Protein AF-A0A5U6M286-F1 (afdb_monomer_lite)

Foldseek 3Di:
DPPCPVVVVPPDDDPDDDDPPPDPVVVVLVVVLVVLLVVLVVVLVVPDDLQDLADPVSLVSLLVSLVVCLVVVHDSVVSLVSVLVVSLVSNLVNLVVLLVQLVVFQDQADPVRDGDDLVVSLVRNCVSCVVSVHDDDSVLSSLSSVLVVCVVDPDPPDPSVVSVVVSSVVVSCVSCVVVVVSVVVVVVVSVVVVVVVVVVVVVVPPPDPPPPDDDPVNVVVLVQLLQLLVFQCVVFLQADLLVSLVQVCVVVDPPDDSVVSSVSSVVSCVVVVRDHDPPGDPDDDDGPPPDD

Sequence (292 aa):
MSYDWFNNVYEDDYDSEYNQFTDQDDEDINQRTDNFINEKMKIFISTLKTDSVIDRTCFKLFSEIINESINENINTVRVFDSFISYIEADASKVINVIFQKIMNKTAYLDCFGKVVSYQILIEQIEFVCSVNSFKFSHNVVENIASYIWFKNNAPVEYKADELLNVIKKSVLHYCLRPYLEYIKHAYSSFIAKRQTMEIKKEYMTAPETKKGRTSKVRAEFYDRVIHITAKTLEARPNISTYSLADKLSKYFGVRPSRETLANWIKAYRSENKIEAVEPYDKEKFTLLGIDI

pLDDT: mean 77.07, std 17.65, range [32.09, 94.56]

Structure (mmCIF, N/CA/C/O backbone):
data_AF-A0A5U6M286-F1
#
_entry.id   AF-A0A5U6M286-F1
#
loop_
_atom_site.group_PDB
_atom_site.id
_atom_site.type_symbol
_atom_site.label_atom_id
_atom_site.label_alt_id
_atom_site.label_comp_id
_atom_site.label_asym_id
_atom_site.label_entity_id
_atom_site.label_seq_id
_atom_site.pdbx_PDB_ins_code
_atom_site.Cartn_x
_atom_site.Cartn_y
_atom_site.Cartn_z
_atom_site.occupancy
_atom_site.B_iso_or_equiv
_atom_site.auth_seq_id
_atom_site.auth_comp_id
_atom_site.auth_asym_id
_atom_site.auth_atom_id
_atom_site.pdbx_PDB_model_num
ATOM 1 N N . MET A 1 1 ? 11.145 -7.675 7.745 1.00 33.88 1 MET A N 1
ATOM 2 C CA . MET A 1 1 ? 11.727 -6.374 8.135 1.00 33.88 1 MET A CA 1
ATOM 3 C C . MET A 1 1 ? 10.841 -5.843 9.242 1.00 33.88 1 MET A C 1
ATOM 5 O O . MET A 1 1 ? 9.647 -5.756 9.005 1.00 33.88 1 MET A O 1
ATOM 9 N N . SER A 1 2 ? 11.386 -5.608 10.441 1.00 32.44 2 SER A N 1
ATOM 10 C CA . SER A 1 2 ? 10.663 -4.894 11.503 1.00 32.44 2 SER A CA 1
ATOM 11 C C . SER A 1 2 ? 10.350 -3.505 10.971 1.00 32.44 2 SER A C 1
ATOM 13 O O . SER A 1 2 ? 11.249 -2.783 10.540 1.00 32.44 2 SER A O 1
ATOM 15 N N . TYR A 1 3 ? 9.073 -3.175 10.883 1.00 40.97 3 TYR A N 1
ATOM 16 C CA . TYR A 1 3 ? 8.633 -1.860 10.474 1.00 40.97 3 TYR A CA 1
ATOM 17 C C . TYR A 1 3 ? 8.712 -0.943 11.703 1.00 40.97 3 TYR A C 1
ATOM 19 O O . TYR A 1 3 ? 7.731 -0.774 12.418 1.00 40.97 3 TYR A O 1
ATOM 27 N N . ASP A 1 4 ? 9.882 -0.334 11.926 1.00 39.38 4 ASP A N 1
ATOM 28 C CA . ASP A 1 4 ? 10.221 0.513 13.091 1.00 39.38 4 ASP A CA 1
ATOM 29 C C . ASP A 1 4 ? 9.304 1.743 13.303 1.00 39.38 4 ASP A C 1
ATOM 31 O O . ASP A 1 4 ? 9.487 2.514 14.240 1.00 39.38 4 ASP A O 1
ATOM 35 N N . TRP A 1 5 ? 8.286 1.947 12.461 1.00 42.59 5 TRP A N 1
ATOM 36 C CA . TRP A 1 5 ? 7.347 3.065 12.572 1.00 42.59 5 TRP A CA 1
ATOM 37 C C . TRP A 1 5 ? 6.249 2.855 13.624 1.00 42.59 5 TRP A C 1
ATOM 39 O O . TRP A 1 5 ? 5.634 3.839 14.030 1.00 42.59 5 TRP A O 1
ATOM 49 N N . PHE A 1 6 ? 6.006 1.618 14.078 1.00 34.34 6 PHE A N 1
ATOM 50 C CA . PHE A 1 6 ? 5.057 1.351 15.167 1.00 34.34 6 PHE A CA 1
ATOM 51 C C . PHE A 1 6 ? 5.636 1.680 16.553 1.00 34.34 6 PHE A C 1
ATOM 53 O O . PHE A 1 6 ? 4.882 2.076 17.436 1.00 34.34 6 PHE A O 1
ATOM 60 N N . ASN A 1 7 ? 6.960 1.602 16.734 1.00 37.84 7 ASN A N 1
ATOM 61 C CA . ASN A 1 7 ? 7.603 1.855 18.032 1.00 37.84 7 ASN A CA 1
ATOM 62 C C . ASN A 1 7 ? 7.491 3.322 18.482 1.00 37.84 7 ASN A C 1
ATOM 64 O O . ASN A 1 7 ? 7.351 3.582 19.669 1.00 37.84 7 ASN A O 1
ATOM 68 N N . ASN A 1 8 ? 7.433 4.277 17.547 1.00 40.34 8 ASN A N 1
ATOM 69 C CA . ASN A 1 8 ? 7.299 5.707 17.866 1.00 40.34 8 ASN A CA 1
ATOM 70 C C . ASN A 1 8 ? 5.900 6.125 18.367 1.00 40.34 8 ASN A C 1
ATOM 72 O O . ASN A 1 8 ? 5.692 7.300 18.650 1.00 40.34 8 ASN A O 1
ATOM 76 N N . VAL A 1 9 ? 4.924 5.212 18.425 1.00 40.44 9 VAL A N 1
ATOM 77 C CA . VAL A 1 9 ? 3.572 5.489 18.959 1.00 40.44 9 VAL A CA 1
ATOM 78 C C . VAL A 1 9 ? 3.404 4.942 20.387 1.00 40.44 9 VAL A C 1
ATOM 80 O O . VAL A 1 9 ? 2.408 5.242 21.036 1.00 40.44 9 VAL A O 1
ATOM 83 N N . TYR A 1 10 ? 4.370 4.160 20.885 1.00 41.88 10 TYR A N 1
ATOM 84 C CA . TYR A 1 10 ? 4.305 3.466 22.178 1.00 41.88 10 TYR A CA 1
ATOM 85 C C . TYR A 1 10 ? 5.286 3.998 23.238 1.00 41.88 10 TYR A C 1
ATOM 87 O O . TYR A 1 10 ? 5.310 3.469 24.347 1.00 41.88 10 TYR A O 1
ATOM 95 N N . GLU A 1 11 ? 6.072 5.033 22.939 1.00 34.25 11 GLU A N 1
ATOM 96 C CA . GLU A 1 11 ? 6.882 5.720 23.951 1.00 34.25 11 GLU A CA 1
ATOM 97 C C . GLU A 1 11 ? 6.049 6.811 24.627 1.00 34.25 11 GLU A C 1
ATOM 99 O O . GLU A 1 11 ? 6.129 7.967 24.242 1.00 34.25 11 GLU A O 1
ATOM 104 N N . ASP A 1 12 ? 5.225 6.423 25.599 1.00 38.94 12 ASP A N 1
ATOM 105 C CA . ASP A 1 12 ? 4.841 7.289 26.719 1.00 38.94 12 ASP A CA 1
ATOM 106 C C . ASP A 1 12 ? 4.536 6.394 27.939 1.00 38.94 12 ASP A C 1
ATOM 108 O O . ASP A 1 12 ? 3.533 5.680 27.991 1.00 38.94 12 ASP A O 1
ATOM 112 N N . ASP A 1 13 ? 5.494 6.402 28.868 1.00 39.94 13 ASP A N 1
ATOM 113 C CA . ASP A 1 13 ? 5.424 6.144 30.310 1.00 39.94 13 ASP A CA 1
ATOM 114 C C . ASP A 1 13 ? 4.440 5.077 30.832 1.00 39.94 13 ASP A C 1
ATOM 116 O O . ASP A 1 13 ? 3.294 5.360 31.182 1.00 39.94 13 ASP A O 1
ATOM 120 N N . TYR A 1 14 ? 4.956 3.865 31.061 1.00 35.03 14 TYR A N 1
ATOM 121 C CA . TYR A 1 14 ? 4.420 2.970 32.090 1.00 35.03 14 TYR A CA 1
ATOM 122 C C . TYR A 1 14 ? 5.531 2.564 33.062 1.00 35.03 14 TYR A C 1
ATOM 124 O O . TYR A 1 14 ? 6.298 1.635 32.809 1.00 35.03 14 TYR A O 1
ATOM 132 N N . ASP A 1 15 ? 5.575 3.251 34.205 1.00 39.59 15 ASP A N 1
ATOM 133 C CA . ASP A 1 15 ? 6.171 2.726 35.432 1.00 39.59 15 ASP A CA 1
ATOM 134 C C . ASP A 1 15 ? 5.419 1.442 35.818 1.00 39.59 15 ASP A C 1
ATOM 136 O O . ASP A 1 15 ? 4.243 1.467 36.190 1.00 39.59 15 ASP A O 1
ATOM 140 N N . SER A 1 16 ? 6.085 0.296 35.681 1.00 38.16 16 SER A N 1
ATOM 141 C CA . SER A 1 16 ? 5.507 -1.013 35.968 1.00 38.16 16 SER A CA 1
ATOM 142 C C . SER A 1 16 ? 5.817 -1.456 37.400 1.00 38.16 16 SER A C 1
ATOM 144 O O . SER A 1 16 ? 6.883 -2.011 37.673 1.00 38.16 16 SER A O 1
ATOM 146 N N . GLU A 1 17 ? 4.843 -1.313 38.294 1.00 33.00 17 GLU A N 1
ATOM 147 C CA . GLU A 1 17 ? 4.708 -2.187 39.459 1.00 33.00 17 GLU A CA 1
ATOM 148 C C . GLU A 1 17 ? 3.413 -3.017 39.342 1.00 33.00 17 GLU A C 1
ATOM 150 O O . GLU A 1 17 ? 2.316 -2.474 39.262 1.00 33.00 17 GLU A O 1
ATOM 155 N N . TYR A 1 18 ? 3.585 -4.348 39.389 1.00 32.09 18 TYR A N 1
ATOM 156 C CA . TYR A 1 18 ? 2.596 -5.409 39.667 1.00 32.09 18 TYR A CA 1
ATOM 157 C C . TYR A 1 18 ? 1.466 -5.725 38.655 1.00 32.09 18 TYR A C 1
ATOM 159 O O . TYR A 1 18 ? 0.448 -5.044 38.605 1.00 32.09 18 TYR A O 1
ATOM 167 N N . ASN A 1 19 ? 1.504 -6.921 38.038 1.00 32.62 19 ASN A N 1
ATOM 168 C CA . ASN A 1 19 ? 0.813 -8.126 38.558 1.00 32.62 19 ASN A CA 1
ATOM 169 C C . ASN A 1 19 ? 0.868 -9.333 37.593 1.00 32.62 19 ASN A C 1
ATOM 171 O O . ASN A 1 19 ? 0.613 -9.211 36.401 1.00 32.62 19 ASN A O 1
ATOM 175 N N . GLN A 1 20 ? 1.109 -10.522 38.158 1.00 37.31 20 GLN A N 1
ATOM 176 C CA . GLN A 1 20 ? 1.161 -11.855 37.527 1.00 37.31 20 GLN A CA 1
ATOM 177 C C . GLN A 1 20 ? -0.213 -12.389 37.038 1.00 37.31 20 GLN A C 1
ATOM 179 O O . GLN A 1 20 ? -0.550 -13.545 37.277 1.00 37.31 20 GLN A O 1
ATOM 184 N N . PHE A 1 21 ? -1.030 -11.562 36.381 1.00 32.94 21 PHE A N 1
ATOM 185 C CA . PHE A 1 21 ? -2.341 -11.954 35.825 1.00 32.94 21 PHE A CA 1
ATOM 186 C C . PHE A 1 21 ? -2.350 -12.084 34.287 1.00 32.94 21 PHE A C 1
ATOM 188 O O . PHE A 1 21 ? -3.403 -12.300 33.702 1.00 32.94 21 PHE A O 1
ATOM 195 N N . THR A 1 22 ? -1.197 -11.952 33.627 1.00 49.47 22 THR A N 1
ATOM 196 C CA . THR A 1 22 ? -1.092 -11.686 32.179 1.00 49.47 22 THR A CA 1
ATOM 197 C C . THR A 1 22 ? -1.055 -12.921 31.273 1.00 49.47 22 THR A C 1
ATOM 199 O O . THR A 1 22 ? -1.506 -12.847 30.136 1.00 49.47 22 THR A O 1
ATOM 202 N N . ASP A 1 23 ? -0.585 -14.075 31.748 1.00 50.22 23 ASP A N 1
ATOM 203 C CA . ASP A 1 23 ? -0.154 -15.129 30.812 1.00 50.22 23 ASP A CA 1
ATOM 204 C C . ASP A 1 23 ? -1.308 -15.927 30.163 1.00 50.22 23 ASP A C 1
ATOM 206 O O . ASP A 1 23 ? -1.165 -16.393 29.037 1.00 50.22 23 ASP A O 1
ATOM 210 N N . GLN A 1 24 ? -2.468 -16.065 30.823 1.00 46.97 24 GLN A N 1
ATOM 211 C CA . GLN A 1 24 ? -3.621 -16.809 30.275 1.00 46.97 24 GLN A CA 1
ATOM 212 C C . GLN A 1 24 ? -4.487 -15.984 29.312 1.00 46.97 24 GLN A C 1
ATOM 214 O O . GLN A 1 24 ? -4.972 -16.519 28.314 1.00 46.97 24 GLN A O 1
ATOM 219 N N . ASP A 1 25 ? -4.667 -14.691 29.591 1.00 59.22 25 ASP A N 1
ATOM 220 C CA . ASP A 1 25 ? -5.444 -13.792 28.729 1.00 59.22 25 ASP A CA 1
ATOM 221 C C . ASP A 1 25 ? -4.690 -13.498 27.419 1.00 59.22 25 ASP A C 1
ATOM 223 O O . ASP A 1 25 ? -5.301 -13.428 26.349 1.00 59.22 25 ASP A O 1
ATOM 227 N N . ASP A 1 26 ? -3.356 -13.422 27.471 1.00 67.06 26 ASP A N 1
ATOM 228 C CA . ASP A 1 26 ? -2.518 -13.270 26.280 1.00 67.06 26 ASP A CA 1
ATOM 229 C C . ASP A 1 26 ? -2.517 -14.531 25.400 1.00 67.06 26 ASP A C 1
ATOM 231 O O . ASP A 1 26 ? -2.490 -14.429 24.170 1.00 67.06 26 ASP A O 1
ATOM 235 N N . GLU A 1 27 ? -2.585 -15.729 25.988 1.00 74.75 27 GLU A N 1
ATOM 236 C CA . GLU A 1 27 ? -2.641 -16.987 25.233 1.00 74.75 27 GLU A CA 1
ATOM 237 C C . GLU A 1 27 ? -3.986 -17.150 24.492 1.00 74.75 27 GLU A C 1
ATOM 239 O O . GLU A 1 27 ? -3.990 -17.491 23.304 1.00 74.75 27 GLU A O 1
ATOM 244 N N . ASP A 1 28 ? -5.118 -16.795 25.119 1.00 82.88 28 ASP A N 1
ATOM 245 C CA . ASP A 1 28 ? -6.438 -16.783 24.459 1.00 82.88 28 ASP A CA 1
ATOM 246 C C . ASP A 1 28 ? -6.514 -15.733 23.337 1.00 82.88 28 ASP A C 1
ATOM 248 O O . ASP A 1 28 ? -6.953 -16.031 22.220 1.00 82.88 28 ASP A O 1
ATOM 252 N N . ILE A 1 29 ? -6.019 -14.511 23.575 1.00 79.88 29 ILE A N 1
ATOM 253 C CA . ILE A 1 29 ? -5.976 -13.456 22.550 1.00 79.88 29 ILE A CA 1
ATOM 254 C C . ILE A 1 29 ? -5.101 -13.880 21.366 1.00 79.88 29 ILE A C 1
ATOM 256 O O . ILE A 1 29 ? -5.474 -13.651 20.208 1.00 79.88 29 ILE A O 1
ATOM 260 N N . ASN A 1 30 ? -3.959 -14.518 21.620 1.00 84.25 30 ASN A N 1
ATOM 261 C CA . ASN A 1 30 ? -3.077 -15.013 20.567 1.00 84.25 30 ASN A CA 1
ATOM 262 C C . ASN A 1 30 ? -3.734 -16.129 19.749 1.00 84.25 30 ASN A C 1
ATOM 264 O O . ASN A 1 30 ? -3.734 -16.049 18.519 1.00 84.25 30 ASN A O 1
ATOM 268 N N . GLN A 1 31 ? -4.364 -17.108 20.403 1.00 88.94 31 GLN A N 1
ATOM 269 C CA . GLN A 1 31 ? -5.068 -18.200 19.730 1.00 88.94 31 GLN A CA 1
ATOM 270 C C . GLN A 1 31 ? -6.243 -17.682 18.884 1.00 88.94 31 GLN A C 1
ATOM 272 O O . GLN A 1 31 ? -6.426 -18.094 17.733 1.00 88.94 31 GLN A O 1
ATOM 277 N N . ARG A 1 32 ? -7.032 -16.741 19.421 1.00 91.19 32 ARG A N 1
ATOM 278 C CA . ARG A 1 32 ? -8.124 -16.078 18.690 1.00 91.19 32 ARG A CA 1
ATOM 279 C C . ARG A 1 32 ? -7.603 -15.280 17.500 1.00 91.19 32 ARG A C 1
ATOM 281 O O . ARG A 1 32 ? -8.194 -15.352 16.424 1.00 91.19 32 ARG A O 1
ATOM 288 N N . THR A 1 33 ? -6.478 -14.582 17.662 1.00 90.94 33 THR A N 1
ATOM 289 C CA . THR A 1 33 ? -5.831 -13.844 16.569 1.00 90.94 33 THR A CA 1
ATOM 290 C C . THR A 1 33 ? -5.371 -14.788 15.457 1.00 90.94 33 THR A C 1
ATOM 292 O O . THR A 1 33 ? -5.618 -14.511 14.287 1.00 90.94 33 THR A O 1
ATOM 295 N N . ASP A 1 34 ? -4.769 -15.929 15.793 1.00 91.12 34 ASP A N 1
ATOM 296 C CA . ASP A 1 34 ? -4.326 -16.912 14.799 1.00 91.12 34 ASP A CA 1
ATOM 297 C C . ASP A 1 34 ? -5.487 -17.541 14.030 1.00 91.12 34 ASP A C 1
ATOM 299 O O . ASP A 1 34 ? -5.430 -17.674 12.803 1.00 91.12 34 ASP A O 1
ATOM 303 N N . ASN A 1 35 ? -6.573 -17.883 14.722 1.00 92.12 35 ASN A N 1
ATOM 304 C CA . ASN A 1 35 ? -7.784 -18.381 14.075 1.00 92.12 35 ASN A CA 1
ATOM 305 C C . ASN A 1 35 ? -8.374 -17.334 13.121 1.00 92.12 35 ASN A C 1
ATOM 307 O O . ASN A 1 35 ? -8.674 -17.658 11.969 1.00 92.12 35 ASN A O 1
ATOM 311 N N . PHE A 1 36 ? -8.458 -16.078 13.568 1.00 94.56 36 PHE A N 1
ATOM 312 C CA . PHE A 1 36 ? -8.939 -14.962 12.760 1.00 94.56 36 PHE A CA 1
ATOM 313 C C . PHE A 1 36 ? -8.077 -14.753 11.507 1.00 94.56 36 PHE A C 1
ATOM 315 O O . PHE A 1 36 ? -8.603 -14.696 10.395 1.00 94.56 36 PHE A O 1
ATOM 322 N N . ILE A 1 37 ? -6.747 -14.707 11.656 1.00 93.19 37 ILE A N 1
ATOM 323 C CA . ILE A 1 37 ? -5.814 -14.568 10.529 1.00 93.19 37 ILE A CA 1
ATOM 324 C C . ILE A 1 37 ? -6.027 -15.705 9.531 1.00 93.19 37 ILE A C 1
ATOM 326 O O . ILE A 1 37 ? -6.201 -15.448 8.342 1.00 93.19 37 ILE A O 1
ATOM 330 N N . ASN A 1 38 ? -6.063 -16.953 9.996 1.00 92.19 38 ASN A N 1
ATOM 331 C CA . ASN A 1 38 ? -6.206 -18.119 9.126 1.00 92.19 38 ASN A CA 1
ATOM 332 C C . ASN A 1 38 ? -7.533 -18.137 8.357 1.00 92.19 38 ASN A C 1
ATOM 334 O O . ASN A 1 38 ? -7.562 -18.524 7.185 1.00 92.19 38 ASN A O 1
ATOM 338 N N . GLU A 1 39 ? -8.634 -17.738 8.991 1.00 94.00 39 GLU A N 1
ATOM 339 C CA . GLU A 1 39 ? -9.942 -17.653 8.342 1.00 94.00 39 GLU A CA 1
ATOM 340 C C . GLU A 1 39 ? -9.963 -16.544 7.287 1.00 94.00 39 GLU A C 1
ATOM 342 O O . GLU A 1 39 ? -10.254 -16.790 6.112 1.00 94.00 39 GLU A O 1
ATOM 347 N N . LYS A 1 40 ? -9.594 -15.324 7.687 1.00 94.19 40 LYS A N 1
ATOM 348 C CA . LYS A 1 40 ? -9.675 -14.149 6.820 1.00 94.19 40 LYS A CA 1
ATOM 349 C C . LYS A 1 40 ? -8.662 -14.213 5.681 1.00 94.19 40 LYS A C 1
ATOM 351 O O . LYS A 1 40 ? -8.974 -13.785 4.572 1.00 94.19 40 LYS A O 1
ATOM 356 N N . MET A 1 41 ? -7.488 -14.807 5.903 1.00 90.00 41 MET A N 1
ATOM 357 C CA . MET A 1 41 ? -6.470 -14.977 4.865 1.00 90.00 41 MET A CA 1
ATOM 358 C C . MET A 1 41 ? -6.971 -15.886 3.738 1.00 90.00 41 MET A C 1
ATOM 360 O O . MET A 1 41 ? -6.748 -15.584 2.571 1.00 90.00 41 MET A O 1
ATOM 364 N N . LYS A 1 42 ? -7.715 -16.960 4.041 1.00 89.31 42 LYS A N 1
ATOM 365 C CA . LYS A 1 42 ? -8.311 -17.822 3.000 1.00 89.31 42 LYS A CA 1
ATOM 366 C C . LYS A 1 42 ? -9.268 -17.040 2.100 1.00 89.31 42 LYS A C 1
ATOM 368 O O . LYS A 1 42 ? -9.205 -17.168 0.877 1.00 89.31 42 LYS A O 1
ATOM 373 N N . ILE A 1 43 ? -10.116 -16.206 2.701 1.00 89.19 43 ILE A N 1
ATOM 374 C CA . ILE A 1 43 ? -11.056 -15.340 1.975 1.00 89.19 43 ILE A CA 1
ATOM 375 C C . ILE A 1 43 ? -10.279 -14.329 1.125 1.00 89.19 43 ILE A C 1
ATOM 377 O O . ILE A 1 43 ? -10.560 -14.156 -0.064 1.00 89.19 43 ILE A O 1
ATOM 381 N N . PHE A 1 44 ? -9.250 -13.717 1.707 1.00 88.12 44 PHE A N 1
ATOM 382 C CA . PHE A 1 44 ? -8.406 -12.738 1.036 1.00 88.12 44 PHE A CA 1
ATOM 383 C C . PHE A 1 44 ? -7.698 -13.314 -0.189 1.00 88.12 44 PHE A C 1
ATOM 385 O O . PHE A 1 44 ? -7.804 -12.756 -1.279 1.00 88.12 44 PHE A O 1
ATOM 392 N N . ILE A 1 45 ? -7.076 -14.485 -0.041 1.00 84.38 45 ILE A N 1
ATOM 393 C CA . ILE A 1 45 ? -6.410 -15.203 -1.131 1.00 84.38 45 ILE A CA 1
ATOM 394 C C . ILE A 1 45 ? -7.394 -15.528 -2.255 1.00 84.38 45 ILE A C 1
ATOM 396 O O . ILE A 1 45 ? -7.078 -15.312 -3.421 1.00 84.38 45 ILE A O 1
ATOM 400 N N . SER A 1 46 ? -8.602 -15.993 -1.925 1.00 83.38 46 SER A N 1
ATOM 401 C CA . SER A 1 46 ? -9.619 -16.319 -2.936 1.00 83.38 46 SER A CA 1
ATOM 402 C C . SER A 1 46 ? -10.121 -15.104 -3.727 1.00 83.38 46 SER A C 1
ATOM 404 O O . SER A 1 46 ? -10.657 -15.258 -4.823 1.00 83.38 46 SER A O 1
ATOM 406 N N . THR A 1 47 ? -9.938 -13.898 -3.182 1.00 80.62 47 THR A N 1
ATOM 407 C CA . THR A 1 47 ? -10.365 -12.636 -3.800 1.00 80.62 47 THR A CA 1
ATOM 408 C C . THR A 1 47 ? -9.303 -12.070 -4.751 1.00 80.62 47 THR A C 1
ATOM 410 O O . THR A 1 47 ? -9.625 -11.263 -5.626 1.00 80.62 47 THR A O 1
ATOM 413 N N . LEU A 1 48 ? -8.043 -12.497 -4.623 1.00 73.31 48 LEU A N 1
ATOM 414 C CA . LEU A 1 48 ? -6.955 -12.022 -5.472 1.00 73.31 48 LEU A CA 1
ATOM 415 C C . LEU A 1 48 ? -7.051 -12.619 -6.879 1.00 73.31 48 LEU A C 1
ATOM 417 O O . LEU A 1 48 ? -7.178 -13.827 -7.073 1.00 73.31 48 LEU A O 1
ATOM 421 N N . LYS A 1 49 ? -6.948 -11.752 -7.888 1.00 67.31 49 LYS A N 1
ATOM 422 C CA . LYS A 1 49 ? -6.788 -12.169 -9.286 1.00 67.31 49 LYS A CA 1
ATOM 423 C C . LYS A 1 49 ? -5.316 -12.467 -9.556 1.00 67.31 49 LYS A C 1
ATOM 425 O O . LYS A 1 49 ? -4.461 -11.679 -9.173 1.00 67.31 49 LYS A O 1
ATOM 430 N N . THR A 1 50 ? -5.044 -13.533 -10.305 1.00 59.09 50 THR A N 1
ATOM 431 C CA . THR A 1 50 ? -3.693 -14.047 -10.611 1.00 59.09 50 THR A CA 1
ATOM 432 C C . THR A 1 50 ? -2.734 -13.051 -11.273 1.00 59.09 50 THR A C 1
ATOM 434 O O . THR A 1 50 ? -1.528 -13.263 -11.212 1.00 59.09 50 THR A O 1
ATOM 437 N N . ASP A 1 51 ? -3.240 -11.975 -11.885 1.00 58.06 51 ASP A N 1
ATOM 438 C CA . ASP A 1 51 ? -2.447 -11.051 -12.712 1.00 58.06 51 ASP A CA 1
ATOM 439 C C . ASP A 1 51 ? -2.517 -9.576 -12.274 1.00 58.06 51 ASP A C 1
ATOM 441 O O . ASP A 1 51 ? -2.096 -8.691 -13.020 1.00 58.06 51 ASP A O 1
ATOM 445 N N . SER A 1 52 ? -3.067 -9.272 -11.095 1.00 61.12 52 SER A N 1
ATOM 446 C CA . SER A 1 52 ? -3.242 -7.886 -10.637 1.00 61.12 52 SER A CA 1
ATOM 447 C C . SER A 1 52 ? -2.510 -7.644 -9.329 1.00 61.12 52 SER A C 1
ATOM 449 O O . SER A 1 52 ? -2.709 -8.375 -8.369 1.00 61.12 52 SER A O 1
ATOM 451 N N . VAL A 1 53 ? -1.710 -6.574 -9.284 1.00 59.69 53 VAL A N 1
ATOM 452 C CA . VAL A 1 53 ? -0.852 -6.241 -8.133 1.00 59.69 53 VAL A CA 1
ATOM 453 C C . VAL A 1 53 ? -1.664 -6.005 -6.865 1.00 59.69 53 VAL A C 1
ATOM 455 O O . VAL A 1 53 ? -1.102 -6.198 -5.804 1.00 59.69 53 VAL A O 1
ATOM 458 N N . ILE A 1 54 ? -2.921 -5.553 -6.989 1.00 68.44 54 ILE A N 1
ATOM 459 C CA . ILE A 1 54 ? -3.936 -5.288 -5.953 1.00 68.44 54 ILE A CA 1
ATOM 460 C C . ILE A 1 54 ? -5.033 -4.469 -6.643 1.00 68.44 54 ILE A C 1
ATOM 462 O O . ILE A 1 54 ? -4.729 -3.475 -7.304 1.00 68.44 54 ILE A O 1
ATOM 466 N N . ASP A 1 55 ? -6.305 -4.819 -6.473 1.00 72.62 55 ASP A N 1
ATOM 467 C CA . ASP A 1 55 ? -7.413 -3.984 -6.945 1.00 72.62 55 ASP A CA 1
ATOM 468 C C . ASP A 1 55 ? -8.217 -3.367 -5.786 1.00 72.62 55 ASP A C 1
ATOM 470 O O . ASP A 1 55 ? -7.966 -3.609 -4.602 1.00 72.62 55 ASP A O 1
ATOM 474 N N . ARG A 1 56 ? -9.203 -2.530 -6.129 1.00 79.94 56 ARG A N 1
ATOM 475 C CA . ARG A 1 56 ? -10.075 -1.861 -5.150 1.00 79.94 56 ARG A CA 1
ATOM 476 C C . ARG A 1 56 ? -10.825 -2.854 -4.253 1.00 79.94 56 ARG A C 1
ATOM 478 O O . ARG A 1 56 ? -11.146 -2.511 -3.118 1.00 79.94 56 ARG A O 1
ATOM 485 N N . THR A 1 57 ? -11.107 -4.054 -4.755 1.00 84.50 57 THR A N 1
ATOM 486 C CA . THR A 1 57 ? -11.796 -5.117 -4.016 1.00 84.50 57 THR A CA 1
ATOM 487 C C . THR A 1 57 ? -10.896 -5.658 -2.916 1.00 84.50 57 THR A C 1
ATOM 489 O O . THR A 1 57 ? -11.317 -5.725 -1.765 1.00 84.50 57 THR A O 1
ATOM 492 N N . CYS A 1 58 ? -9.637 -5.949 -3.251 1.00 84.31 58 CYS A N 1
ATOM 493 C CA . CYS A 1 58 ? -8.638 -6.433 -2.299 1.00 84.31 58 CYS A CA 1
ATOM 494 C C . CYS A 1 58 ? -8.380 -5.402 -1.196 1.00 84.31 58 CYS A C 1
ATOM 496 O O . CYS A 1 58 ? -8.379 -5.744 -0.016 1.00 84.31 58 CYS A O 1
ATOM 498 N N . PHE A 1 59 ? -8.247 -4.124 -1.565 1.00 87.06 59 PHE A N 1
ATOM 499 C CA . PHE A 1 59 ? -8.067 -3.054 -0.584 1.00 87.06 59 PHE A CA 1
ATOM 500 C C . PHE A 1 59 ? -9.276 -2.916 0.350 1.00 87.06 59 PHE A C 1
ATOM 502 O O . PHE A 1 59 ? -9.110 -2.799 1.560 1.00 87.06 59 PHE A O 1
ATOM 509 N N . LYS A 1 60 ? -10.501 -2.976 -0.190 1.00 88.38 60 LYS A N 1
ATOM 510 C CA . LYS A 1 60 ? -11.723 -2.921 0.620 1.00 88.38 60 LYS A CA 1
ATOM 511 C C . LYS A 1 60 ? -11.790 -4.086 1.611 1.00 88.38 60 LYS A C 1
ATOM 513 O O . LYS A 1 60 ? -12.058 -3.853 2.785 1.00 88.38 60 LYS A O 1
ATOM 518 N N . LEU A 1 61 ? -11.506 -5.303 1.149 1.00 90.19 61 LEU A N 1
ATOM 519 C CA . LEU A 1 61 ? -11.505 -6.491 1.997 1.00 90.19 61 LEU A CA 1
ATOM 520 C C . LEU A 1 61 ? -10.442 -6.389 3.099 1.00 90.19 61 LEU A C 1
ATOM 522 O O . LEU A 1 61 ? -10.730 -6.668 4.257 1.00 90.19 61 LEU A O 1
ATOM 526 N N . PHE A 1 62 ? -9.238 -5.919 2.767 1.00 90.81 62 PHE A N 1
ATOM 527 C CA . PHE A 1 62 ? -8.206 -5.629 3.762 1.00 90.81 62 PHE A CA 1
ATOM 528 C C . PHE A 1 62 ? -8.705 -4.630 4.816 1.00 90.81 62 PHE A C 1
ATOM 530 O O . PHE A 1 62 ? -8.601 -4.889 6.011 1.00 90.81 62 PHE A O 1
ATOM 537 N N . SER A 1 63 ? -9.293 -3.506 4.393 1.00 90.31 63 SER A N 1
ATOM 538 C CA . SER A 1 63 ? -9.827 -2.495 5.310 1.00 90.31 63 SER A CA 1
ATOM 539 C C . SER A 1 63 ? -10.917 -3.046 6.233 1.00 90.31 63 SER A C 1
ATOM 541 O O . SER A 1 63 ? -10.952 -2.688 7.410 1.00 90.31 63 SER A O 1
ATOM 543 N N . GLU A 1 64 ? -11.794 -3.908 5.716 1.00 91.81 64 GLU A N 1
ATOM 544 C CA . GLU A 1 64 ? -12.832 -4.592 6.493 1.00 91.81 64 GLU A CA 1
ATOM 545 C C . GLU A 1 64 ? -12.222 -5.517 7.549 1.00 91.81 64 GLU A C 1
ATOM 547 O O . GLU A 1 64 ? -12.584 -5.406 8.717 1.00 91.81 64 GLU A O 1
ATOM 552 N N . ILE A 1 65 ? -11.235 -6.334 7.169 1.00 92.94 65 ILE A N 1
ATOM 553 C CA . ILE A 1 65 ? -10.531 -7.254 8.075 1.00 92.94 65 ILE A CA 1
ATOM 554 C C . ILE A 1 65 ? -9.837 -6.494 9.212 1.00 92.94 65 ILE A C 1
ATOM 556 O O . ILE A 1 65 ? -9.953 -6.889 10.369 1.00 92.94 65 ILE A O 1
ATOM 560 N N . ILE A 1 66 ? -9.164 -5.378 8.908 1.00 92.00 66 ILE A N 1
ATOM 561 C CA . ILE A 1 66 ? -8.518 -4.538 9.930 1.00 92.00 66 ILE A CA 1
ATOM 562 C C . ILE A 1 66 ? -9.551 -3.894 10.868 1.00 92.00 66 ILE A C 1
ATOM 564 O O . ILE A 1 66 ? -9.328 -3.795 12.070 1.00 92.00 66 ILE A O 1
ATOM 568 N N . ASN A 1 67 ? -10.704 -3.452 10.361 1.00 89.25 67 ASN A N 1
ATOM 569 C CA . ASN A 1 67 ? -11.747 -2.898 11.232 1.00 89.25 67 ASN A CA 1
ATOM 570 C C . ASN A 1 67 ? -12.381 -3.970 12.123 1.00 89.25 67 ASN A C 1
ATOM 572 O O . ASN A 1 67 ? -12.699 -3.706 13.280 1.00 89.25 67 ASN A O 1
ATOM 576 N N . GLU A 1 68 ? -12.578 -5.171 11.587 1.00 91.31 68 GLU A N 1
ATOM 577 C CA . GLU A 1 68 ? -13.114 -6.307 12.328 1.00 91.31 68 GLU A CA 1
ATOM 578 C C . GLU A 1 68 ? -12.150 -6.732 13.442 1.00 91.31 68 GLU A C 1
ATOM 580 O O . GLU A 1 68 ? -12.583 -6.866 14.584 1.00 91.31 68 GLU A O 1
ATOM 585 N N . SER A 1 69 ? -10.839 -6.785 13.175 1.00 89.94 69 SER A N 1
ATOM 586 C CA . SER A 1 69 ? -9.843 -7.103 14.206 1.00 89.94 69 SER A CA 1
ATOM 587 C C . SER A 1 69 ? -9.815 -6.080 15.349 1.00 89.94 69 SER A C 1
ATOM 589 O O . SER A 1 69 ? -9.640 -6.445 16.513 1.00 89.94 69 SER A O 1
ATOM 591 N N . ILE A 1 70 ? -10.037 -4.799 15.037 1.00 84.94 70 ILE A N 1
ATOM 592 C CA . ILE A 1 70 ? -10.173 -3.734 16.039 1.00 84.94 70 ILE A CA 1
ATOM 593 C C . ILE A 1 70 ? -11.434 -3.946 16.888 1.00 84.94 70 ILE A C 1
ATOM 595 O O . ILE A 1 70 ? -11.387 -3.824 18.113 1.00 84.94 70 ILE A O 1
ATOM 599 N N . ASN A 1 71 ? -12.563 -4.266 16.252 1.00 84.69 71 ASN A N 1
ATOM 600 C CA . ASN A 1 71 ? -13.848 -4.445 16.932 1.00 84.69 71 ASN A CA 1
ATOM 601 C C . ASN A 1 71 ? -13.884 -5.706 17.808 1.00 84.69 71 ASN A C 1
ATOM 603 O O . ASN A 1 71 ? -14.504 -5.691 18.870 1.00 84.69 71 ASN A O 1
ATOM 607 N N . GLU A 1 72 ? -13.213 -6.777 17.387 1.00 85.31 72 GLU A N 1
ATOM 608 C CA . GLU A 1 72 ? -13.119 -8.037 18.133 1.00 85.31 72 GLU A CA 1
ATOM 609 C C . GLU A 1 72 ? -12.080 -8.009 19.264 1.00 85.31 72 GLU A C 1
ATOM 611 O O . GLU A 1 72 ? -11.973 -8.976 20.027 1.00 85.31 72 GLU A O 1
ATOM 616 N N . ASN A 1 73 ? -11.352 -6.892 19.402 1.00 79.88 73 ASN A N 1
ATOM 617 C CA . ASN A 1 73 ? -10.307 -6.682 20.402 1.00 79.88 73 ASN A CA 1
ATOM 618 C C . ASN A 1 73 ? -9.219 -7.774 20.349 1.00 79.88 73 ASN A C 1
ATOM 620 O O . ASN A 1 73 ? -8.776 -8.273 21.381 1.00 79.88 73 ASN A O 1
ATOM 624 N N . ILE A 1 74 ? -8.814 -8.148 19.132 1.00 86.31 74 ILE A N 1
ATOM 625 C CA . ILE A 1 74 ? -7.690 -9.057 18.864 1.00 86.31 74 ILE A CA 1
ATOM 626 C C . ILE A 1 74 ? -6.434 -8.262 18.481 1.00 86.31 74 ILE A C 1
ATOM 628 O O . ILE A 1 74 ? -6.488 -7.043 18.273 1.00 86.31 74 ILE A O 1
ATOM 632 N N . ASN A 1 75 ? -5.286 -8.936 18.358 1.00 84.56 75 ASN A N 1
ATOM 633 C CA . ASN A 1 75 ? -4.022 -8.276 18.033 1.00 84.56 75 ASN A CA 1
ATOM 634 C C . ASN A 1 75 ? -3.996 -7.803 16.564 1.00 84.56 75 ASN A C 1
ATOM 636 O O . ASN A 1 75 ? -3.510 -8.484 15.661 1.00 84.56 75 ASN A O 1
ATOM 640 N N . THR A 1 76 ? -4.520 -6.598 16.335 1.00 85.44 76 THR A N 1
ATOM 641 C CA . THR A 1 76 ? -4.634 -5.973 15.007 1.00 85.44 76 THR A CA 1
ATOM 642 C C . THR A 1 76 ? -3.270 -5.729 14.352 1.00 85.44 76 THR A C 1
ATOM 644 O O . THR A 1 76 ? -3.178 -5.793 13.128 1.00 85.44 76 THR A O 1
ATOM 647 N N . VAL A 1 77 ? -2.198 -5.527 15.133 1.00 83.38 77 VAL A N 1
ATOM 648 C CA . VAL A 1 77 ? -0.837 -5.362 14.589 1.00 83.38 77 VAL A CA 1
ATOM 649 C C . VAL A 1 77 ? -0.392 -6.667 13.937 1.00 83.38 77 VAL A C 1
ATOM 651 O O . VAL A 1 77 ? 0.011 -6.683 12.779 1.00 83.38 77 VAL A O 1
ATOM 654 N N . ARG A 1 78 ? -0.578 -7.791 14.635 1.00 86.31 78 ARG A N 1
ATOM 655 C CA . ARG A 1 78 ? -0.255 -9.122 14.112 1.00 86.31 78 ARG A CA 1
ATOM 656 C C . ARG A 1 78 ? -1.106 -9.492 12.894 1.00 86.31 78 ARG A C 1
ATOM 658 O O . ARG A 1 78 ? -0.591 -10.096 11.949 1.00 86.31 78 ARG A O 1
ATOM 665 N N . VAL A 1 79 ? -2.387 -9.108 12.883 1.00 89.25 79 VAL A N 1
ATOM 666 C CA . VAL A 1 79 ? -3.257 -9.250 11.701 1.00 89.25 79 VAL A CA 1
ATOM 667 C C . VAL A 1 79 ? -2.688 -8.447 10.532 1.00 89.25 79 VAL A C 1
ATOM 669 O O . VAL A 1 79 ? -2.497 -8.997 9.450 1.00 89.25 79 VAL A O 1
ATOM 672 N N . PHE A 1 80 ? -2.355 -7.174 10.744 1.00 89.00 80 PHE A N 1
ATOM 673 C CA . PHE A 1 80 ? -1.762 -6.326 9.716 1.00 89.00 80 PHE A CA 1
ATOM 674 C C . PHE A 1 80 ? -0.470 -6.907 9.147 1.00 89.00 80 PHE A C 1
ATOM 676 O O . PHE A 1 80 ? -0.372 -7.061 7.932 1.00 89.00 80 PHE A O 1
ATOM 683 N N . ASP A 1 81 ? 0.482 -7.268 10.007 1.00 86.06 81 ASP A N 1
ATOM 684 C CA . ASP A 1 81 ? 1.787 -7.786 9.597 1.00 86.06 81 ASP A CA 1
ATOM 685 C C . ASP A 1 81 ? 1.653 -9.069 8.771 1.00 86.06 81 ASP A C 1
ATOM 687 O O . ASP A 1 81 ? 2.347 -9.260 7.767 1.00 86.06 81 ASP A O 1
ATOM 691 N N . SER A 1 82 ? 0.704 -9.931 9.139 1.00 89.81 82 SER A N 1
ATOM 692 C CA . SER A 1 82 ? 0.429 -11.167 8.406 1.00 89.81 82 SER A CA 1
ATOM 693 C C . SER A 1 82 ? -0.117 -10.880 7.006 1.00 89.81 82 SER A C 1
ATOM 695 O O . SER A 1 82 ? 0.343 -11.457 6.018 1.00 89.81 82 SER A O 1
ATOM 697 N N . PHE A 1 83 ? -1.078 -9.960 6.900 1.00 89.38 83 PHE A N 1
ATOM 698 C CA . PHE A 1 83 ? -1.695 -9.600 5.624 1.00 89.38 83 PHE A CA 1
ATOM 699 C C . PHE A 1 83 ? -0.753 -8.805 4.728 1.00 89.38 83 PHE A C 1
ATOM 701 O O . PHE A 1 83 ? -0.659 -9.103 3.538 1.00 89.38 83 PHE A O 1
ATOM 708 N N . ILE A 1 84 ? -0.018 -7.835 5.275 1.00 88.06 84 ILE A N 1
ATOM 709 C CA . ILE A 1 84 ? 0.914 -7.028 4.489 1.00 88.06 84 ILE A CA 1
ATOM 710 C C . ILE A 1 84 ? 2.062 -7.882 3.954 1.00 88.06 84 ILE A C 1
ATOM 712 O O . ILE A 1 84 ? 2.428 -7.713 2.798 1.00 88.06 84 ILE A O 1
ATOM 716 N N . SER A 1 85 ? 2.551 -8.859 4.728 1.00 86.94 85 SER A N 1
ATOM 717 C CA . SER A 1 85 ? 3.586 -9.794 4.271 1.00 86.94 85 SER A CA 1
ATOM 718 C C . SER A 1 85 ? 3.110 -10.622 3.078 1.00 86.94 85 SER A C 1
ATOM 720 O O . SER A 1 85 ? 3.853 -10.838 2.119 1.00 86.94 85 SER A O 1
ATOM 722 N N . TYR A 1 86 ? 1.852 -11.072 3.111 1.00 86.12 86 TYR A N 1
ATOM 723 C CA . TYR A 1 86 ? 1.266 -11.802 1.992 1.00 86.12 86 TYR A CA 1
ATOM 724 C C . TYR A 1 86 ? 1.108 -10.905 0.758 1.00 86.12 86 TYR A C 1
ATOM 726 O O . TYR A 1 86 ? 1.534 -11.268 -0.339 1.00 86.12 86 TYR A O 1
ATOM 734 N N . ILE A 1 87 ? 0.526 -9.718 0.944 1.00 86.00 87 ILE A N 1
ATOM 735 C CA . ILE A 1 87 ? 0.321 -8.725 -0.116 1.00 86.00 87 ILE A CA 1
ATOM 736 C C . ILE A 1 87 ? 1.660 -8.328 -0.752 1.00 86.00 87 ILE A C 1
ATOM 738 O O . ILE A 1 87 ? 1.766 -8.244 -1.973 1.00 86.00 87 ILE A O 1
ATOM 742 N N . GLU A 1 88 ? 2.697 -8.121 0.058 1.00 88.12 88 GLU A N 1
ATOM 743 C CA . GLU A 1 88 ? 4.054 -7.820 -0.394 1.00 88.12 88 GLU A CA 1
ATOM 744 C C . GLU A 1 88 ? 4.617 -8.950 -1.261 1.00 88.12 88 GLU A C 1
ATOM 746 O O . GLU A 1 88 ? 5.151 -8.696 -2.346 1.00 88.12 88 GLU A O 1
ATOM 751 N N . ALA A 1 89 ? 4.474 -10.202 -0.817 1.00 86.44 89 ALA A N 1
ATOM 752 C CA . ALA A 1 89 ? 4.944 -11.362 -1.563 1.00 86.44 89 ALA A CA 1
ATOM 753 C C . ALA A 1 89 ? 4.236 -11.503 -2.920 1.00 86.44 89 ALA A C 1
ATOM 755 O O . ALA A 1 89 ? 4.885 -11.805 -3.925 1.00 86.44 89 ALA A O 1
ATOM 756 N N . ASP A 1 90 ? 2.924 -11.272 -2.964 1.00 83.94 90 ASP A N 1
ATOM 757 C CA . ASP A 1 90 ? 2.137 -11.329 -4.195 1.00 83.94 90 ASP A CA 1
ATOM 758 C C . ASP A 1 90 ? 2.486 -10.180 -5.155 1.00 83.94 90 ASP A C 1
ATOM 760 O O . ASP A 1 90 ? 2.882 -10.413 -6.301 1.00 83.94 90 ASP A O 1
ATOM 764 N N . ALA A 1 91 ? 2.497 -8.941 -4.656 1.00 85.38 91 ALA A N 1
ATOM 765 C CA . ALA A 1 91 ? 2.885 -7.763 -5.425 1.00 85.38 91 ALA A CA 1
ATOM 766 C C . ALA A 1 91 ? 4.306 -7.894 -5.997 1.00 85.38 91 ALA A C 1
ATOM 768 O O . ALA A 1 91 ? 4.545 -7.557 -7.158 1.00 85.38 91 ALA A O 1
ATOM 769 N N . SER A 1 92 ? 5.246 -8.444 -5.223 1.00 88.69 92 SER A N 1
ATOM 770 C CA . SER A 1 92 ? 6.616 -8.710 -5.672 1.00 88.69 92 SER A CA 1
ATOM 771 C C . SER A 1 92 ? 6.664 -9.689 -6.853 1.00 88.69 92 SER A C 1
ATOM 773 O O . SER A 1 92 ? 7.409 -9.465 -7.813 1.00 88.69 92 SER A O 1
ATOM 775 N N . LYS A 1 93 ? 5.840 -10.749 -6.851 1.00 87.38 93 LYS A N 1
ATOM 776 C CA . LYS A 1 93 ? 5.733 -11.676 -7.995 1.00 87.38 93 LYS A CA 1
ATOM 777 C C . LYS A 1 93 ? 5.234 -10.952 -9.240 1.00 87.38 93 LYS A C 1
ATOM 779 O O . LYS A 1 93 ? 5.867 -11.058 -10.291 1.00 87.38 93 LYS A O 1
ATOM 784 N N . VAL A 1 94 ? 4.158 -10.175 -9.116 1.00 84.81 94 VAL A N 1
ATOM 785 C CA . VAL A 1 94 ? 3.585 -9.440 -10.250 1.00 84.81 94 VAL A CA 1
ATOM 786 C C . VAL A 1 94 ? 4.586 -8.415 -10.792 1.00 84.81 94 VAL A C 1
ATOM 788 O O . VAL A 1 94 ? 4.845 -8.396 -11.994 1.00 84.81 94 VAL A O 1
ATOM 791 N N . ILE A 1 95 ? 5.242 -7.635 -9.925 1.00 88.00 95 ILE A N 1
ATOM 792 C CA . ILE A 1 95 ? 6.305 -6.693 -10.313 1.00 88.00 95 ILE A CA 1
ATOM 793 C C . ILE A 1 95 ? 7.415 -7.412 -11.083 1.00 88.00 95 ILE A C 1
ATOM 795 O O . ILE A 1 95 ? 7.823 -6.952 -12.149 1.00 88.00 95 ILE A O 1
ATOM 799 N N . ASN A 1 96 ? 7.884 -8.566 -10.608 1.00 89.69 96 ASN A N 1
ATOM 800 C CA . ASN A 1 96 ? 8.913 -9.324 -11.317 1.00 89.69 96 ASN A CA 1
ATOM 801 C C . ASN A 1 96 ? 8.469 -9.746 -12.726 1.00 89.69 96 ASN A C 1
ATOM 803 O O . ASN A 1 96 ? 9.249 -9.592 -13.668 1.00 89.69 96 ASN A O 1
ATOM 807 N N . VAL A 1 97 ? 7.222 -10.197 -12.891 1.00 88.38 97 VAL A N 1
ATOM 808 C CA . VAL A 1 97 ? 6.653 -10.545 -14.204 1.00 88.38 97 VAL A CA 1
ATOM 809 C C . VAL A 1 97 ? 6.592 -9.324 -15.129 1.00 88.38 97 VAL A C 1
ATOM 811 O O . VAL A 1 97 ? 6.951 -9.425 -16.304 1.00 88.38 97 VAL A O 1
ATOM 814 N N . ILE A 1 98 ? 6.189 -8.154 -14.624 1.00 87.75 98 ILE A N 1
ATOM 815 C CA . ILE A 1 98 ? 6.161 -6.905 -15.407 1.00 87.75 98 ILE A CA 1
ATOM 816 C C . ILE A 1 98 ? 7.557 -6.554 -15.903 1.00 87.75 98 ILE A C 1
ATOM 818 O O . ILE A 1 98 ? 7.756 -6.308 -17.090 1.00 87.75 98 ILE A O 1
ATOM 822 N N . PHE A 1 99 ? 8.533 -6.555 -14.998 1.00 90.88 99 PHE A N 1
ATOM 823 C CA . PHE A 1 99 ? 9.904 -6.208 -15.339 1.00 90.88 99 PHE A CA 1
ATOM 824 C C . PHE A 1 99 ? 10.486 -7.187 -16.357 1.00 90.88 99 PHE A C 1
ATOM 826 O O . PHE A 1 99 ? 11.114 -6.744 -17.311 1.00 90.88 99 PHE A O 1
ATOM 833 N N . GLN A 1 100 ? 10.222 -8.490 -16.230 1.00 90.38 100 GLN A N 1
ATOM 834 C CA . GLN A 1 100 ? 10.607 -9.474 -17.248 1.00 90.38 100 GLN A CA 1
ATOM 835 C C . GLN A 1 100 ? 9.989 -9.161 -18.616 1.00 90.38 100 GLN A C 1
ATOM 837 O O . GLN A 1 100 ? 10.686 -9.195 -19.627 1.00 90.38 100 GLN A O 1
ATOM 842 N N . LYS A 1 101 ? 8.699 -8.810 -18.663 1.00 90.38 101 LYS A N 1
ATOM 843 C CA . LYS A 1 101 ? 8.026 -8.425 -19.913 1.00 90.38 101 LYS A CA 1
ATOM 844 C C . LYS A 1 101 ? 8.646 -7.181 -20.546 1.00 90.38 101 LYS A C 1
ATOM 846 O O . LYS A 1 101 ? 8.788 -7.164 -21.765 1.00 90.38 101 LYS A O 1
ATOM 851 N N . ILE A 1 102 ? 9.018 -6.180 -19.745 1.00 90.94 102 ILE A N 1
ATOM 852 C CA . ILE A 1 102 ? 9.740 -4.992 -20.221 1.00 90.94 102 ILE A CA 1
ATOM 853 C C . ILE A 1 102 ? 11.096 -5.420 -20.781 1.00 90.94 102 ILE A C 1
ATOM 855 O O . ILE A 1 102 ? 11.358 -5.204 -21.956 1.00 90.94 102 ILE A O 1
ATOM 859 N N . MET A 1 103 ? 11.912 -6.132 -20.001 1.00 89.19 103 MET A N 1
ATOM 860 C CA . MET A 1 103 ? 13.249 -6.552 -20.439 1.00 89.19 103 MET A CA 1
ATOM 861 C C . MET A 1 103 ? 13.239 -7.389 -21.725 1.00 89.19 103 MET A C 1
ATOM 863 O O . MET A 1 103 ? 14.151 -7.266 -22.532 1.00 89.19 103 MET A O 1
ATOM 867 N N . ASN A 1 104 ? 12.213 -8.216 -21.936 1.00 88.44 104 ASN A N 1
ATOM 868 C CA . ASN A 1 104 ? 12.104 -9.062 -23.126 1.00 88.44 104 ASN A CA 1
ATOM 869 C C . ASN A 1 104 ? 11.596 -8.319 -24.372 1.00 88.44 104 ASN A C 1
ATOM 871 O O . ASN A 1 104 ? 11.754 -8.826 -25.480 1.00 88.44 104 ASN A O 1
ATOM 875 N N . LYS A 1 105 ? 10.919 -7.176 -24.204 1.00 86.00 105 LYS A N 1
ATOM 876 C CA . LYS A 1 105 ? 10.257 -6.443 -25.299 1.00 86.00 105 LYS A CA 1
ATOM 877 C C . LYS A 1 105 ? 10.902 -5.097 -25.619 1.00 86.00 105 LYS A C 1
ATOM 879 O O . LYS A 1 105 ? 10.583 -4.523 -26.655 1.00 86.00 105 LYS A O 1
ATOM 884 N N . THR A 1 106 ? 11.788 -4.608 -24.761 1.00 87.38 106 THR A N 1
ATOM 885 C CA . THR A 1 106 ? 12.572 -3.396 -24.994 1.00 87.38 106 THR A CA 1
ATOM 886 C C . THR A 1 106 ? 13.930 -3.780 -25.573 1.00 87.38 106 THR A C 1
ATOM 888 O O . THR A 1 106 ? 14.634 -4.615 -25.005 1.00 87.38 106 THR A O 1
ATOM 891 N N . ALA A 1 107 ? 14.312 -3.179 -26.699 1.00 83.00 107 ALA A N 1
ATOM 892 C CA . ALA A 1 107 ? 15.571 -3.490 -27.369 1.00 83.00 107 ALA A CA 1
ATOM 893 C C . ALA A 1 107 ? 16.596 -2.376 -27.132 1.00 83.00 107 ALA A C 1
ATOM 895 O O . ALA A 1 107 ? 16.323 -1.204 -27.374 1.00 83.00 107 ALA A O 1
ATOM 896 N N . TYR A 1 108 ? 17.794 -2.752 -26.679 1.00 84.81 108 TYR A N 1
ATOM 897 C CA . TYR A 1 108 ? 18.916 -1.819 -26.535 1.00 84.81 108 TYR A CA 1
ATOM 898 C C . TYR A 1 108 ? 19.542 -1.438 -27.890 1.00 84.81 108 TYR A C 1
ATOM 900 O O . TYR A 1 108 ? 20.030 -0.320 -28.064 1.00 84.81 108 TYR A O 1
ATOM 908 N N . LEU A 1 109 ? 19.502 -2.362 -28.854 1.00 86.25 109 LEU A N 1
ATOM 909 C CA . LEU A 1 109 ? 19.988 -2.168 -30.217 1.00 86.25 109 LEU A CA 1
ATOM 910 C C . LEU A 1 109 ? 18.814 -2.146 -31.199 1.00 86.25 109 LEU A C 1
ATOM 912 O O . LEU A 1 109 ? 17.854 -2.901 -31.038 1.00 86.25 109 LEU A O 1
ATOM 916 N N . ASP A 1 110 ? 18.899 -1.299 -32.221 1.00 83.44 110 ASP A N 1
ATOM 917 C CA . ASP A 1 110 ? 17.966 -1.301 -33.344 1.00 83.44 110 ASP A CA 1
ATOM 918 C C . ASP A 1 110 ? 18.227 -2.484 -34.301 1.00 83.44 110 ASP A C 1
ATOM 920 O O . ASP A 1 110 ? 19.154 -3.280 -34.120 1.00 83.44 110 ASP A O 1
ATOM 924 N N . CYS A 1 111 ? 17.415 -2.609 -35.356 1.00 83.75 111 CYS A N 1
ATOM 925 C CA . CYS A 1 111 ? 17.567 -3.675 -36.353 1.00 83.75 111 CYS A CA 1
ATOM 926 C C . CYS A 1 111 ? 18.862 -3.587 -37.183 1.00 83.75 111 CYS A C 1
ATOM 928 O O . CYS A 1 111 ? 19.176 -4.525 -37.914 1.00 83.75 111 CYS A O 1
ATOM 930 N N . PHE A 1 112 ? 19.622 -2.496 -37.059 1.00 87.31 112 PHE A N 1
ATOM 931 C CA . PHE A 1 112 ? 20.924 -2.287 -37.689 1.00 87.31 112 PHE A CA 1
ATOM 932 C C . PHE A 1 112 ? 22.088 -2.451 -36.698 1.00 87.31 112 PHE A C 1
ATOM 934 O O . PHE A 1 112 ? 23.238 -2.207 -37.065 1.00 87.31 112 PHE A O 1
ATOM 941 N N . GLY A 1 113 ? 21.814 -2.852 -35.451 1.00 82.31 113 GLY A N 1
ATOM 942 C CA . GLY A 1 113 ? 22.819 -3.022 -34.403 1.00 82.31 113 GLY A CA 1
ATOM 943 C C . GLY A 1 113 ? 23.317 -1.710 -33.791 1.00 82.31 113 GLY A C 1
ATOM 944 O O . GLY A 1 113 ? 24.336 -1.717 -33.102 1.00 82.31 113 GLY A O 1
ATOM 945 N N . LYS A 1 114 ? 22.639 -0.581 -34.030 1.00 84.50 114 LYS A N 1
ATOM 946 C CA . LYS A 1 114 ? 22.968 0.706 -33.405 1.00 84.50 114 LYS A CA 1
ATOM 947 C C . LYS A 1 114 ? 22.251 0.854 -32.074 1.00 84.50 114 LYS A C 1
ATOM 949 O O . LYS A 1 114 ? 21.117 0.418 -31.909 1.00 84.50 114 LYS A O 1
ATOM 954 N N . VAL A 1 115 ? 22.914 1.526 -31.139 1.00 85.19 115 VAL A N 1
ATOM 955 C CA . VAL A 1 115 ? 22.343 1.868 -29.835 1.00 85.19 115 VAL A CA 1
ATOM 956 C C . VAL A 1 115 ? 21.107 2.741 -30.018 1.00 85.19 115 VAL A C 1
ATOM 958 O O . VAL A 1 115 ? 21.161 3.790 -30.663 1.00 85.19 115 VAL A O 1
ATOM 961 N N . VAL A 1 116 ? 20.000 2.302 -29.431 1.00 88.06 116 VAL A N 1
ATOM 962 C CA . VAL A 1 116 ? 18.741 3.042 -29.424 1.00 88.06 116 VAL A CA 1
ATOM 963 C C . VAL A 1 116 ? 18.881 4.286 -28.540 1.00 88.06 116 VAL A C 1
ATOM 965 O O . VAL A 1 116 ? 19.529 4.253 -27.492 1.00 88.06 116 VAL A O 1
ATOM 968 N N . SER A 1 117 ? 18.284 5.408 -28.956 1.00 88.81 117 SER A N 1
ATOM 969 C CA . SER A 1 117 ? 18.330 6.637 -28.159 1.00 88.81 117 SER A CA 1
ATOM 970 C C . SER A 1 117 ? 17.590 6.463 -26.829 1.00 88.81 117 SER A C 1
ATOM 972 O O . SER A 1 117 ? 16.634 5.693 -26.720 1.00 88.81 117 SER A O 1
ATOM 974 N N . TYR A 1 118 ? 18.003 7.223 -25.812 1.00 88.94 118 TYR A N 1
ATOM 975 C CA . TYR A 1 118 ? 17.374 7.174 -24.489 1.00 88.94 118 TYR A CA 1
ATOM 976 C C . TYR A 1 118 ? 15.867 7.480 -24.542 1.00 88.94 118 TYR A C 1
ATOM 978 O O . TYR A 1 118 ? 15.072 6.816 -23.884 1.00 88.94 118 TYR A O 1
ATOM 986 N N . GLN A 1 119 ? 15.466 8.419 -25.404 1.00 90.81 119 GLN A N 1
ATOM 987 C CA . GLN A 1 119 ? 14.062 8.759 -25.638 1.00 90.81 119 GLN A CA 1
ATOM 988 C C . GLN A 1 119 ? 13.263 7.577 -26.208 1.00 90.81 119 GLN A C 1
ATOM 990 O O . GLN A 1 119 ? 12.178 7.273 -25.721 1.00 90.81 119 GLN A O 1
ATOM 995 N N . ILE A 1 120 ? 13.815 6.860 -27.193 1.00 90.00 120 ILE A N 1
ATOM 996 C CA . ILE A 1 120 ? 13.141 5.693 -27.778 1.00 90.00 120 ILE A CA 1
ATOM 997 C C . ILE A 1 120 ? 13.053 4.550 -26.752 1.00 90.00 120 ILE A C 1
ATOM 999 O O . ILE A 1 120 ? 12.044 3.849 -26.705 1.00 90.00 120 ILE A O 1
ATOM 1003 N N . LEU A 1 121 ? 14.069 4.366 -25.898 1.00 91.06 121 LEU A N 1
ATOM 1004 C CA . LEU A 1 121 ? 14.017 3.391 -24.799 1.00 91.06 121 LEU A CA 1
ATOM 1005 C C . LEU A 1 121 ? 12.856 3.684 -23.837 1.00 91.06 121 LEU A C 1
ATOM 1007 O O . LEU A 1 121 ? 12.116 2.763 -23.489 1.00 91.06 121 LEU A O 1
ATOM 1011 N N . ILE A 1 122 ? 12.670 4.948 -23.445 1.00 93.12 122 ILE A N 1
ATOM 1012 C CA . ILE A 1 122 ? 11.534 5.383 -22.617 1.00 93.12 122 ILE A CA 1
ATOM 1013 C C . ILE A 1 122 ? 10.209 5.055 -23.313 1.00 93.12 122 ILE A C 1
ATOM 1015 O O . ILE A 1 122 ? 9.374 4.367 -22.728 1.00 93.12 122 ILE A O 1
ATOM 1019 N N . GLU A 1 123 ? 10.039 5.465 -24.571 1.00 92.50 123 GLU A N 1
ATOM 1020 C CA . GLU A 1 123 ? 8.806 5.238 -25.340 1.00 92.50 123 GLU A CA 1
ATOM 1021 C C . GLU A 1 123 ? 8.469 3.746 -25.477 1.00 92.50 123 GLU A C 1
ATOM 1023 O O . GLU A 1 123 ? 7.313 3.342 -25.330 1.00 92.50 123 GLU A O 1
ATOM 1028 N N . GLN A 1 124 ? 9.476 2.895 -25.696 1.00 91.81 124 GLN A N 1
ATOM 1029 C CA . GLN A 1 124 ? 9.292 1.444 -25.734 1.00 91.81 124 GLN A CA 1
ATOM 1030 C C . GLN A 1 124 ? 8.848 0.884 -24.377 1.0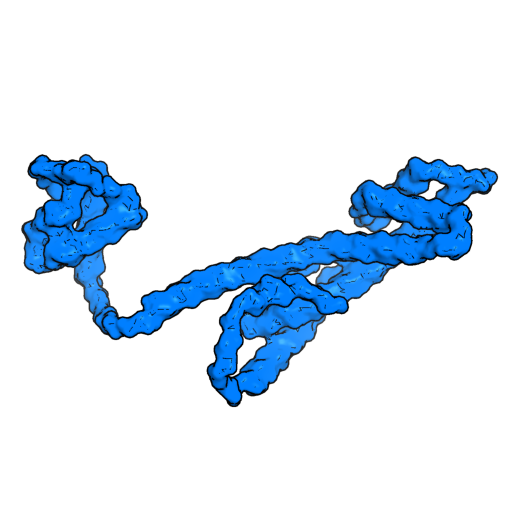0 91.81 124 GLN A C 1
ATOM 1032 O O . GLN A 1 124 ? 7.944 0.048 -24.328 1.00 91.81 124 GLN A O 1
ATOM 1037 N N . ILE A 1 125 ? 9.445 1.335 -23.268 1.00 93.56 125 ILE A N 1
ATOM 1038 C CA . ILE A 1 125 ? 9.048 0.900 -21.920 1.00 93.56 125 ILE A CA 1
ATOM 1039 C C . ILE A 1 125 ? 7.610 1.335 -21.625 1.00 93.56 125 ILE A C 1
ATOM 1041 O O . ILE A 1 125 ? 6.821 0.520 -21.142 1.00 93.56 125 ILE A O 1
ATOM 1045 N N . GLU A 1 126 ? 7.243 2.579 -21.937 1.00 93.50 126 GLU A N 1
ATOM 1046 C CA . GLU A 1 126 ? 5.880 3.095 -21.756 1.00 93.50 126 GLU A CA 1
ATOM 1047 C C . GLU A 1 126 ? 4.868 2.301 -22.586 1.00 93.50 126 GLU A C 1
ATOM 1049 O O . GLU A 1 126 ? 3.815 1.907 -22.075 1.00 93.50 126 GLU A O 1
ATOM 1054 N N . PHE A 1 127 ? 5.213 1.983 -23.837 1.00 91.31 127 PHE A N 1
ATOM 1055 C CA . PHE A 1 127 ? 4.393 1.144 -24.702 1.00 91.31 127 PHE A CA 1
ATOM 1056 C C . PHE A 1 127 ? 4.191 -0.258 -24.113 1.00 91.31 127 PHE A C 1
ATOM 1058 O O . PHE A 1 127 ? 3.056 -0.733 -24.021 1.00 91.31 127 PHE A O 1
ATOM 1065 N N . VAL A 1 128 ? 5.262 -0.917 -23.655 1.00 91.19 128 VAL A N 1
ATOM 1066 C CA . VAL A 1 128 ? 5.164 -2.250 -23.039 1.00 91.19 128 VAL A CA 1
ATOM 1067 C C . VAL A 1 128 ? 4.324 -2.208 -21.763 1.00 91.19 128 VAL A C 1
ATOM 1069 O O . VAL A 1 128 ? 3.500 -3.103 -21.559 1.00 91.19 128 VAL A O 1
ATOM 1072 N N . CYS A 1 129 ? 4.485 -1.180 -20.927 1.00 89.25 129 CYS A N 1
ATOM 1073 C CA . CYS A 1 129 ? 3.655 -0.978 -19.740 1.00 89.25 129 CYS A CA 1
ATOM 1074 C C . CYS A 1 129 ? 2.171 -0.867 -20.123 1.00 89.25 129 CYS A C 1
ATOM 1076 O O . CYS A 1 129 ? 1.351 -1.636 -19.618 1.00 89.25 129 CYS A O 1
ATOM 1078 N N . SER A 1 130 ? 1.848 0.006 -21.083 1.00 88.19 130 SER A N 1
ATOM 1079 C CA . SER A 1 130 ? 0.482 0.253 -21.561 1.00 88.19 130 SER A CA 1
ATOM 1080 C C . SER A 1 130 ? -0.193 -1.014 -22.100 1.00 88.19 130 SER A C 1
ATOM 1082 O O . SER A 1 130 ? -1.283 -1.375 -21.656 1.00 88.19 130 SER A O 1
ATOM 1084 N N . VAL A 1 131 ? 0.491 -1.766 -22.972 1.00 87.56 131 VAL A N 1
ATOM 1085 C CA . VAL A 1 131 ? -0.022 -3.028 -23.545 1.00 87.56 131 VAL A CA 1
ATOM 1086 C C . VAL A 1 131 ? -0.286 -4.088 -22.472 1.00 87.56 131 VAL A C 1
ATOM 1088 O O . VAL A 1 131 ? -1.141 -4.953 -22.649 1.00 87.56 131 VAL A O 1
ATOM 1091 N N . ASN A 1 132 ? 0.426 -4.032 -21.346 1.00 83.00 132 ASN A N 1
ATOM 1092 C CA . ASN A 1 132 ? 0.241 -4.956 -20.230 1.00 83.00 132 ASN A CA 1
ATOM 1093 C C . ASN A 1 132 ? -0.636 -4.385 -19.106 1.00 83.00 132 ASN A C 1
ATOM 1095 O O . ASN A 1 132 ? -0.690 -4.988 -18.041 1.00 83.00 132 ASN A O 1
ATOM 1099 N N . SER A 1 133 ? -1.345 -3.273 -19.331 1.00 82.56 133 SER A N 1
ATOM 1100 C CA . SER A 1 133 ? -2.209 -2.631 -18.326 1.00 82.56 133 SER A CA 1
ATOM 1101 C C . SER A 1 133 ? -1.469 -2.181 -17.056 1.00 82.56 133 SER A C 1
ATOM 1103 O O . SER A 1 133 ? -2.055 -2.106 -15.978 1.00 82.56 133 SER A O 1
ATOM 1105 N N . PHE A 1 134 ? -0.187 -1.831 -17.185 1.00 81.00 134 PHE A N 1
ATOM 1106 C CA . PHE A 1 134 ? 0.607 -1.221 -16.123 1.00 81.00 134 PHE A CA 1
ATOM 1107 C C . PHE A 1 134 ? 0.864 0.247 -16.426 1.00 81.00 134 PHE A C 1
ATOM 1109 O O . PHE A 1 134 ? 1.106 0.639 -17.566 1.00 81.00 134 PHE A O 1
ATOM 1116 N N . LYS A 1 135 ? 0.838 1.071 -15.379 1.00 83.38 135 LYS A N 1
ATOM 1117 C CA . LYS A 1 135 ? 1.139 2.495 -15.478 1.00 83.38 135 LYS A CA 1
ATOM 1118 C C . LYS A 1 135 ? 2.154 2.868 -14.412 1.00 83.38 135 LYS A C 1
ATOM 1120 O O . LYS A 1 135 ? 1.818 2.962 -13.234 1.00 83.38 135 LYS A O 1
ATOM 1125 N N . PHE A 1 136 ? 3.391 3.073 -14.840 1.00 87.00 136 PHE A N 1
ATOM 1126 C CA . PHE A 1 136 ? 4.443 3.604 -13.986 1.00 87.00 136 PHE A CA 1
ATOM 1127 C C . PHE A 1 136 ? 4.503 5.126 -14.075 1.00 87.00 136 PHE A C 1
ATOM 1129 O O . PHE A 1 136 ? 4.034 5.732 -15.038 1.00 87.00 136 PHE A O 1
ATOM 1136 N N . SER A 1 137 ? 5.060 5.748 -13.037 1.00 88.19 137 SER A N 1
ATOM 1137 C CA . SER A 1 137 ? 5.438 7.154 -13.114 1.00 88.19 137 SER A CA 1
ATOM 1138 C C . SER A 1 137 ? 6.614 7.316 -14.075 1.00 88.19 137 SER A C 1
ATOM 1140 O O . SER A 1 137 ? 7.416 6.396 -14.244 1.00 88.19 137 SER A O 1
ATOM 1142 N N . HIS A 1 138 ? 6.743 8.505 -14.662 1.00 88.94 138 HIS A N 1
ATOM 1143 C CA . HIS A 1 138 ? 7.837 8.810 -15.581 1.00 88.94 138 HIS A CA 1
ATOM 1144 C C . HIS A 1 138 ? 9.213 8.531 -14.952 1.00 88.94 138 HIS A C 1
ATOM 1146 O O . HIS A 1 138 ? 10.019 7.820 -15.535 1.00 88.94 138 HIS A O 1
ATOM 1152 N N . ASN A 1 139 ? 9.419 8.936 -13.694 1.00 90.69 139 ASN A N 1
ATOM 1153 C CA . ASN A 1 139 ? 10.653 8.654 -12.954 1.00 90.69 139 ASN A CA 1
ATOM 1154 C C . ASN A 1 139 ? 10.965 7.144 -12.853 1.00 90.69 139 ASN A C 1
ATOM 1156 O O . ASN A 1 139 ? 12.112 6.726 -12.969 1.00 90.69 139 ASN A O 1
ATOM 1160 N N . VAL A 1 140 ? 9.962 6.280 -12.646 1.00 91.12 140 VAL A N 1
ATOM 1161 C CA . VAL A 1 140 ? 10.194 4.821 -12.629 1.00 91.12 140 VAL A CA 1
ATOM 1162 C C . VAL A 1 140 ? 10.610 4.329 -14.016 1.00 91.12 140 VAL A C 1
ATOM 1164 O O . VAL A 1 140 ? 11.530 3.522 -14.115 1.00 91.12 140 VAL A O 1
ATOM 1167 N N . VAL A 1 141 ? 9.984 4.837 -15.078 1.00 93.00 141 VAL A N 1
ATOM 1168 C CA . VAL A 1 141 ? 10.341 4.505 -16.465 1.00 93.00 141 VAL A CA 1
ATOM 1169 C C . VAL A 1 141 ? 11.771 4.939 -16.794 1.00 93.00 141 VAL A C 1
ATOM 1171 O O . VAL A 1 141 ? 12.537 4.133 -17.318 1.00 93.00 141 VAL A O 1
ATOM 1174 N N . GLU A 1 142 ? 12.165 6.159 -16.431 1.00 92.25 142 GLU A N 1
ATOM 1175 C CA . GLU A 1 142 ? 13.532 6.664 -16.612 1.00 92.25 142 GLU A CA 1
ATOM 1176 C C . GLU A 1 142 ? 14.559 5.804 -15.868 1.00 92.25 142 GLU A C 1
ATOM 1178 O O . GLU A 1 142 ? 15.595 5.438 -16.421 1.00 92.25 142 GLU A O 1
ATOM 1183 N N . ASN A 1 143 ? 14.261 5.399 -14.632 1.00 91.94 143 ASN A N 1
ATOM 1184 C CA . ASN A 1 143 ? 15.146 4.513 -13.880 1.00 91.94 143 ASN A CA 1
ATOM 1185 C C . ASN A 1 143 ? 15.278 3.128 -14.541 1.00 91.94 143 ASN A C 1
ATOM 1187 O O . ASN A 1 143 ? 16.369 2.554 -14.566 1.00 91.94 143 ASN A O 1
ATOM 1191 N N . ILE A 1 144 ? 14.199 2.592 -15.123 1.00 92.56 144 ILE A N 1
ATOM 1192 C CA . ILE A 1 144 ? 14.249 1.344 -15.899 1.00 92.56 144 ILE A CA 1
ATOM 1193 C C . ILE A 1 144 ? 15.098 1.527 -17.166 1.00 92.56 144 ILE A C 1
ATOM 1195 O O . ILE A 1 144 ? 15.934 0.673 -17.463 1.00 92.56 144 ILE A O 1
ATOM 1199 N N . ALA A 1 145 ? 14.928 2.636 -17.891 1.00 91.69 145 ALA A N 1
ATOM 1200 C CA . ALA A 1 145 ? 15.741 2.958 -19.064 1.00 91.69 145 ALA A CA 1
ATOM 1201 C C . ALA A 1 145 ? 17.230 3.073 -18.696 1.00 91.69 145 ALA A C 1
ATOM 1203 O O . ALA A 1 145 ? 18.085 2.504 -19.374 1.00 91.69 145 ALA A O 1
ATOM 1204 N N . SER A 1 146 ? 17.528 3.722 -17.568 1.00 89.81 146 SER A N 1
ATOM 1205 C CA . SER A 1 146 ? 18.874 3.828 -17.002 1.00 89.81 146 SER A CA 1
ATOM 1206 C C . SER A 1 146 ? 19.467 2.453 -16.689 1.00 89.81 146 SER A C 1
ATOM 1208 O O . SER A 1 146 ? 20.602 2.179 -17.072 1.00 89.81 146 SER A O 1
ATOM 1210 N N . TYR A 1 147 ? 18.698 1.546 -16.072 1.00 91.00 147 TYR A N 1
ATOM 1211 C CA . TYR A 1 147 ? 19.131 0.160 -15.860 1.00 91.00 147 TYR A CA 1
ATOM 1212 C C . TYR A 1 147 ? 19.497 -0.541 -17.173 1.00 91.00 147 TYR A C 1
ATOM 1214 O O . TYR A 1 147 ? 20.579 -1.119 -17.267 1.00 91.00 147 TYR A O 1
ATOM 1222 N N . ILE A 1 148 ? 18.627 -0.478 -18.189 1.00 89.75 148 ILE A N 1
ATOM 1223 C CA . ILE A 1 148 ? 18.886 -1.104 -19.495 1.00 89.75 148 ILE A CA 1
ATOM 1224 C C . ILE A 1 148 ? 20.167 -0.531 -20.108 1.00 89.75 148 ILE A C 1
ATOM 1226 O O . ILE A 1 148 ? 20.992 -1.282 -20.627 1.00 89.75 148 ILE A O 1
ATOM 1230 N N . TRP A 1 149 ? 20.368 0.782 -20.012 1.00 86.12 149 TRP A N 1
ATOM 1231 C CA . TRP A 1 149 ? 21.549 1.441 -20.553 1.00 86.12 149 TRP A CA 1
ATOM 1232 C C . TRP A 1 149 ? 22.836 1.022 -19.828 1.00 86.12 149 TRP A C 1
ATOM 1234 O O . TRP A 1 149 ? 23.800 0.621 -20.483 1.00 86.12 149 TRP A O 1
ATOM 1244 N N . PHE A 1 150 ? 22.844 1.028 -18.490 1.00 86.12 150 PHE A N 1
ATOM 1245 C CA . PHE A 1 150 ? 24.005 0.610 -17.698 1.00 86.12 150 PHE A CA 1
ATOM 1246 C C . PHE A 1 150 ? 24.328 -0.871 -17.876 1.00 86.12 150 PHE A C 1
ATOM 1248 O O . PHE A 1 150 ? 25.493 -1.218 -18.033 1.00 86.12 150 PHE A O 1
ATOM 1255 N N . LYS A 1 151 ? 23.320 -1.745 -17.933 1.00 87.25 151 LYS A N 1
ATOM 1256 C CA . LYS A 1 151 ? 23.527 -3.183 -18.150 1.00 87.25 151 LYS A CA 1
ATOM 1257 C C . LYS A 1 151 ? 24.284 -3.487 -19.448 1.00 87.25 151 LYS A C 1
ATOM 1259 O O . LYS A 1 151 ? 25.018 -4.467 -19.500 1.00 87.25 151 LYS A O 1
ATOM 1264 N N . ASN A 1 152 ? 24.087 -2.671 -20.485 1.00 83.44 152 ASN A N 1
ATOM 1265 C CA . ASN A 1 152 ? 24.666 -2.899 -21.809 1.00 83.44 152 ASN A CA 1
ATOM 1266 C C . ASN A 1 152 ? 25.937 -2.073 -22.097 1.00 83.44 152 ASN A C 1
ATOM 1268 O O . ASN A 1 152 ? 26.655 -2.416 -23.031 1.00 83.44 152 ASN A O 1
ATOM 1272 N N . ASN A 1 153 ? 26.224 -1.007 -21.333 1.00 78.12 153 ASN A N 1
ATOM 1273 C CA . ASN A 1 153 ? 27.361 -0.102 -21.597 1.00 78.12 153 ASN A CA 1
ATOM 1274 C C . ASN A 1 153 ? 28.339 0.078 -20.440 1.00 78.12 153 ASN A C 1
ATOM 1276 O O . ASN A 1 153 ? 29.450 0.559 -20.663 1.00 78.12 153 ASN A O 1
ATOM 1280 N N . ALA A 1 154 ? 27.929 -0.202 -19.204 1.00 74.19 154 ALA A N 1
ATOM 1281 C CA . ALA A 1 154 ? 28.771 0.088 -18.058 1.00 74.19 154 ALA A CA 1
ATOM 1282 C C . ALA A 1 154 ? 29.876 -0.972 -17.905 1.00 74.19 154 ALA A C 1
ATOM 1284 O O . ALA A 1 154 ? 29.651 -2.146 -18.212 1.00 74.19 154 ALA A O 1
ATOM 1285 N N . PRO A 1 155 ? 31.059 -0.588 -17.393 1.00 73.75 155 PRO A N 1
ATOM 1286 C CA . PRO A 1 155 ? 32.057 -1.546 -16.929 1.00 73.75 155 PRO A CA 1
ATOM 1287 C C . PRO A 1 155 ? 31.440 -2.560 -15.956 1.00 73.75 155 PRO A C 1
ATOM 1289 O O . PRO A 1 155 ? 30.552 -2.207 -15.185 1.00 73.75 155 PRO A O 1
ATOM 1292 N N . VAL A 1 156 ? 31.951 -3.796 -15.943 1.00 69.56 156 VAL A N 1
ATOM 1293 C CA . VAL A 1 156 ? 31.444 -4.923 -15.121 1.00 69.56 156 VAL A CA 1
ATOM 1294 C C . VAL A 1 156 ? 31.374 -4.594 -13.617 1.00 69.56 156 VAL A C 1
ATOM 1296 O O . VAL A 1 156 ? 30.606 -5.194 -12.872 1.00 69.56 156 VAL A O 1
ATOM 1299 N N . GLU A 1 157 ? 32.148 -3.607 -13.171 1.00 70.56 157 GLU A N 1
ATOM 1300 C CA . GLU A 1 157 ? 32.162 -3.071 -11.805 1.00 70.56 157 GLU A CA 1
ATOM 1301 C C . GLU A 1 157 ? 30.847 -2.375 -11.407 1.00 70.56 157 GLU A C 1
ATOM 1303 O O . GLU A 1 157 ? 30.518 -2.292 -10.221 1.00 70.56 157 GLU A O 1
ATOM 1308 N N . TYR A 1 158 ? 30.065 -1.896 -12.379 1.00 68.88 158 TYR A N 1
ATOM 1309 C CA . TYR A 1 158 ? 28.749 -1.325 -12.131 1.00 68.88 158 TYR A CA 1
ATOM 1310 C C . TYR A 1 158 ? 27.731 -2.436 -11.877 1.00 68.88 158 TYR A C 1
ATOM 1312 O O . TYR A 1 158 ? 27.336 -3.189 -12.767 1.00 68.88 158 TYR A O 1
ATOM 1320 N N . LYS A 1 159 ? 27.245 -2.484 -10.637 1.00 73.56 159 LYS A N 1
ATOM 1321 C CA . LYS A 1 159 ? 26.216 -3.410 -10.154 1.00 73.56 159 LYS A CA 1
ATOM 1322 C C . LYS A 1 159 ? 24.826 -3.041 -10.694 1.00 73.56 159 LYS A C 1
ATOM 1324 O O . LYS A 1 159 ? 23.928 -2.678 -9.940 1.00 73.56 159 LYS A O 1
ATOM 1329 N N . ALA A 1 160 ? 24.628 -3.130 -12.010 1.00 80.06 160 ALA A N 1
ATOM 1330 C CA . ALA A 1 160 ? 23.354 -2.814 -12.664 1.00 80.06 160 ALA A CA 1
ATOM 1331 C C . ALA A 1 160 ? 22.174 -3.593 -12.047 1.00 80.06 160 ALA A C 1
ATOM 1333 O O . ALA A 1 160 ? 21.086 -3.048 -11.873 1.00 80.06 160 ALA A O 1
ATOM 1334 N N . ASP A 1 161 ? 22.386 -4.842 -11.633 1.00 83.81 161 ASP A N 1
ATOM 1335 C CA . ASP A 1 161 ? 21.342 -5.634 -10.974 1.00 83.81 161 ASP A CA 1
ATOM 1336 C C . ASP A 1 161 ? 20.984 -5.124 -9.562 1.00 83.81 161 ASP A C 1
ATOM 1338 O O . ASP A 1 161 ? 19.850 -5.303 -9.115 1.00 83.81 161 ASP A O 1
ATOM 1342 N N . GLU A 1 162 ? 21.885 -4.414 -8.872 1.00 84.75 162 GLU A N 1
ATOM 1343 C CA . GLU A 1 162 ? 21.541 -3.705 -7.630 1.00 84.75 162 GLU A CA 1
ATOM 1344 C C . GLU A 1 162 ? 20.620 -2.516 -7.908 1.00 84.75 162 GLU A C 1
ATOM 1346 O O . GLU A 1 162 ? 19.629 -2.342 -7.197 1.00 84.75 162 GLU A O 1
ATOM 1351 N N . LEU A 1 163 ? 20.874 -1.757 -8.981 1.00 86.25 163 LEU A N 1
ATOM 1352 C CA . LEU A 1 163 ? 19.970 -0.693 -9.427 1.00 86.25 163 LEU A CA 1
ATOM 1353 C C . LEU A 1 163 ? 18.579 -1.262 -9.738 1.00 86.25 163 LEU A C 1
ATOM 1355 O O . LEU A 1 163 ? 17.578 -0.729 -9.262 1.00 86.25 163 LEU A O 1
ATOM 1359 N N . LEU A 1 164 ? 18.501 -2.391 -10.451 1.00 89.00 164 LEU A N 1
ATOM 1360 C CA . LEU A 1 164 ? 17.226 -3.061 -10.721 1.00 89.00 164 LEU A CA 1
ATOM 1361 C C . LEU A 1 164 ? 16.480 -3.427 -9.430 1.00 89.00 164 LEU A C 1
ATOM 1363 O O . LEU A 1 164 ? 15.268 -3.229 -9.334 1.00 89.00 164 LEU A O 1
ATOM 1367 N N . ASN A 1 165 ? 17.193 -3.941 -8.428 1.00 88.94 165 ASN A N 1
ATOM 1368 C CA . ASN A 1 165 ? 16.604 -4.285 -7.136 1.00 88.94 165 ASN A CA 1
ATOM 1369 C C . ASN A 1 165 ? 16.098 -3.051 -6.378 1.00 88.94 165 ASN A C 1
ATOM 1371 O O . ASN A 1 165 ? 15.018 -3.105 -5.788 1.00 88.94 165 ASN A O 1
ATOM 1375 N N . VAL A 1 166 ? 16.830 -1.933 -6.418 1.00 89.19 166 VAL A N 1
ATOM 1376 C CA . VAL A 1 166 ? 16.391 -0.657 -5.828 1.00 89.19 166 VAL A CA 1
ATOM 1377 C C . VAL A 1 166 ? 15.112 -0.160 -6.502 1.00 89.19 166 VAL A C 1
ATOM 1379 O O . VAL A 1 166 ? 14.160 0.209 -5.813 1.00 89.19 166 VAL A O 1
ATOM 1382 N N . ILE A 1 167 ? 15.043 -0.224 -7.833 1.00 90.38 167 ILE A N 1
ATOM 1383 C CA . ILE A 1 167 ? 13.852 0.181 -8.589 1.00 90.38 167 ILE A CA 1
ATOM 1384 C C . ILE A 1 167 ? 12.654 -0.695 -8.204 1.00 90.38 167 ILE A C 1
ATOM 1386 O O . ILE A 1 167 ? 11.591 -0.169 -7.877 1.00 90.38 167 ILE A O 1
ATOM 1390 N N . LYS A 1 168 ? 12.821 -2.024 -8.176 1.00 90.94 168 LYS A N 1
ATOM 1391 C CA . LYS A 1 168 ? 11.751 -2.958 -7.785 1.00 90.94 168 LYS A CA 1
ATOM 1392 C C . LYS A 1 168 ? 11.242 -2.697 -6.368 1.00 90.94 168 LYS A C 1
ATOM 1394 O O . LYS A 1 168 ? 10.032 -2.668 -6.161 1.00 90.94 168 LYS A O 1
ATOM 1399 N N . LYS A 1 169 ? 12.145 -2.461 -5.408 1.00 88.75 169 LYS A N 1
ATOM 1400 C CA . LYS A 1 169 ? 11.782 -2.104 -4.025 1.00 88.75 169 LYS A CA 1
ATOM 1401 C C . LYS A 1 169 ? 11.009 -0.791 -3.955 1.00 88.75 169 LYS A C 1
ATOM 1403 O O . LYS A 1 169 ? 10.027 -0.709 -3.226 1.00 88.75 169 LYS A O 1
ATOM 1408 N N . SER A 1 170 ? 11.427 0.213 -4.724 1.00 87.44 170 SER A N 1
ATOM 1409 C CA . SER A 1 170 ? 10.731 1.498 -4.805 1.00 87.44 170 SER A CA 1
ATOM 1410 C C . SER A 1 170 ? 9.299 1.317 -5.315 1.00 87.44 170 SER A C 1
ATOM 1412 O O . SER A 1 170 ? 8.351 1.729 -4.649 1.00 87.44 170 SER A O 1
ATOM 1414 N N . VAL A 1 171 ? 9.117 0.602 -6.433 1.00 88.75 171 VAL A N 1
ATOM 1415 C CA . VAL A 1 171 ? 7.786 0.291 -6.988 1.00 88.75 171 VAL A CA 1
ATOM 1416 C C . VAL A 1 171 ? 6.922 -0.468 -5.976 1.00 88.75 171 VAL A C 1
ATOM 1418 O O . VAL A 1 171 ? 5.778 -0.082 -5.748 1.00 88.75 171 VAL A O 1
ATOM 1421 N N . LEU A 1 172 ? 7.476 -1.493 -5.323 1.00 89.19 172 LEU A N 1
ATOM 1422 C CA . LEU A 1 172 ? 6.781 -2.265 -4.292 1.00 89.19 172 LEU A CA 1
ATOM 1423 C C . LEU A 1 172 ? 6.320 -1.377 -3.128 1.00 89.19 172 LEU A C 1
ATOM 1425 O O . LEU A 1 172 ? 5.162 -1.444 -2.724 1.00 89.19 172 LEU A O 1
ATOM 1429 N N . HIS A 1 173 ? 7.184 -0.487 -2.638 1.00 86.31 173 HIS A N 1
ATOM 1430 C CA . HIS A 1 173 ? 6.831 0.457 -1.581 1.00 86.31 173 HIS A CA 1
ATOM 1431 C C . HIS A 1 173 ? 5.667 1.374 -1.988 1.00 86.31 173 HIS A C 1
ATOM 1433 O O . HIS A 1 173 ? 4.729 1.560 -1.212 1.00 86.31 173 HIS A O 1
ATOM 1439 N N . TYR A 1 174 ? 5.674 1.902 -3.218 1.00 84.81 174 TYR A N 1
ATOM 1440 C CA . TYR A 1 174 ? 4.553 2.699 -3.728 1.00 84.81 174 TYR A CA 1
ATOM 1441 C C . TYR A 1 174 ? 3.242 1.903 -3.784 1.00 84.81 174 TYR A C 1
ATOM 1443 O O . TYR A 1 174 ? 2.195 2.455 -3.446 1.00 84.81 174 TYR A O 1
ATOM 1451 N N . CYS A 1 175 ? 3.289 0.620 -4.157 1.00 82.75 175 CYS A N 1
ATOM 1452 C CA . CYS A 1 175 ? 2.117 -0.260 -4.164 1.00 82.75 175 CYS A CA 1
ATOM 1453 C C . CYS A 1 175 ? 1.556 -0.517 -2.757 1.00 82.75 175 CYS A C 1
ATOM 1455 O O . CYS A 1 175 ? 0.339 -0.567 -2.588 1.00 82.75 175 CYS A O 1
ATOM 1457 N N . LEU A 1 176 ? 2.421 -0.652 -1.748 1.00 85.38 176 LEU A N 1
ATOM 1458 C CA . LEU A 1 176 ? 2.019 -0.932 -0.363 1.00 85.38 176 LEU A CA 1
ATOM 1459 C C . LEU A 1 176 ? 1.597 0.322 0.415 1.00 85.38 176 LEU A C 1
ATOM 1461 O O . LEU A 1 176 ? 0.875 0.223 1.408 1.00 85.38 176 LEU A O 1
ATOM 1465 N N . ARG A 1 177 ? 2.000 1.515 -0.035 1.00 84.94 177 ARG A N 1
ATOM 1466 C CA . ARG A 1 177 ? 1.721 2.787 0.647 1.00 84.94 177 ARG A CA 1
ATOM 1467 C C . ARG A 1 177 ? 0.244 2.998 1.028 1.00 84.94 177 ARG A C 1
ATOM 1469 O O . ARG A 1 177 ? 0.014 3.397 2.165 1.00 84.94 177 ARG A O 1
ATOM 1476 N N . PRO A 1 178 ? -0.764 2.729 0.173 1.00 83.81 178 PRO A N 1
ATOM 1477 C CA . PRO A 1 178 ? -2.168 2.924 0.546 1.00 83.81 178 PRO A CA 1
ATOM 1478 C C . PRO A 1 178 ? -2.599 2.095 1.764 1.00 83.81 178 PRO A C 1
ATOM 1480 O O . PRO A 1 178 ? -3.373 2.575 2.587 1.00 83.81 178 PRO A O 1
ATOM 1483 N N . TYR A 1 179 ? -2.077 0.873 1.899 1.00 84.19 179 TYR A N 1
ATOM 1484 C CA . TYR A 1 179 ? -2.356 -0.018 3.028 1.00 84.19 179 TYR A CA 1
ATOM 1485 C C . TYR A 1 179 ? -1.763 0.523 4.327 1.00 84.19 179 TYR A C 1
ATOM 1487 O O . TYR A 1 179 ? -2.445 0.577 5.350 1.00 84.19 179 TYR A O 1
ATOM 1495 N N . LEU A 1 180 ? -0.510 0.978 4.255 1.00 82.25 180 LEU A N 1
ATOM 1496 C CA . LEU A 1 180 ? 0.204 1.587 5.376 1.00 82.25 180 LEU A CA 1
ATOM 1497 C C . LEU A 1 180 ? -0.483 2.876 5.852 1.00 82.25 180 LEU A C 1
ATOM 1499 O O . LEU A 1 180 ? -0.684 3.073 7.046 1.00 82.25 180 LEU A O 1
ATOM 1503 N N . GLU A 1 181 ? -0.883 3.749 4.927 1.00 82.06 181 GLU A N 1
ATOM 1504 C CA . GLU A 1 181 ? -1.585 4.992 5.269 1.00 82.06 181 GLU A CA 1
ATOM 1505 C C . GLU A 1 181 ? -2.986 4.732 5.839 1.00 82.06 181 GLU A C 1
ATOM 1507 O O . GLU A 1 181 ? -3.406 5.401 6.784 1.00 82.06 181 GLU A O 1
ATOM 1512 N N . TYR A 1 182 ? -3.697 3.724 5.321 1.00 83.88 182 TYR A N 1
ATOM 1513 C CA . TYR A 1 182 ? -4.987 3.325 5.876 1.00 83.88 182 TYR A CA 1
ATOM 1514 C C . TYR A 1 182 ? -4.861 2.881 7.327 1.00 83.88 182 TYR A C 1
ATOM 1516 O O . TYR A 1 182 ? -5.636 3.331 8.172 1.00 83.88 182 TYR A O 1
ATOM 1524 N N . ILE A 1 183 ? -3.893 2.012 7.630 1.00 79.12 183 ILE A N 1
ATOM 1525 C CA . ILE A 1 183 ? -3.786 1.492 8.986 1.00 79.12 183 ILE A CA 1
ATOM 1526 C C . ILE A 1 183 ? -3.369 2.578 9.979 1.00 79.12 183 ILE A C 1
ATOM 1528 O O . ILE A 1 183 ? -3.960 2.653 11.053 1.00 79.12 183 ILE A O 1
ATOM 1532 N N . LYS A 1 184 ? -2.474 3.498 9.587 1.00 76.75 184 LYS A N 1
ATOM 1533 C CA . LYS A 1 184 ? -2.181 4.710 10.373 1.00 76.75 184 LYS A CA 1
ATOM 1534 C C . LYS A 1 184 ? -3.467 5.453 10.729 1.00 76.75 184 LYS A C 1
ATOM 1536 O O . LYS A 1 184 ? -3.737 5.699 11.899 1.00 76.75 184 LYS A O 1
ATOM 1541 N N . HIS A 1 185 ? -4.298 5.744 9.729 1.00 77.19 185 HIS A N 1
ATOM 1542 C CA . HIS A 1 185 ? -5.563 6.444 9.935 1.00 77.19 185 HIS A CA 1
ATOM 1543 C C . HIS A 1 185 ? -6.541 5.661 10.832 1.00 77.19 185 HIS A C 1
ATOM 1545 O O . HIS A 1 185 ? -7.191 6.249 11.703 1.00 77.19 185 HIS A O 1
ATOM 1551 N N . ALA A 1 186 ? -6.661 4.345 10.633 1.00 75.44 186 ALA A N 1
ATOM 1552 C CA . ALA A 1 186 ? -7.539 3.481 11.419 1.00 75.44 186 ALA A CA 1
ATOM 1553 C C . ALA A 1 186 ? -7.133 3.459 12.902 1.00 75.44 186 ALA A C 1
ATOM 1555 O O . ALA A 1 186 ? -7.987 3.652 13.769 1.00 75.44 186 ALA A O 1
ATOM 1556 N N . TYR A 1 187 ? -5.835 3.329 13.190 1.00 71.88 187 TYR A N 1
ATOM 1557 C CA . TYR A 1 187 ? -5.309 3.370 14.555 1.00 71.88 187 TYR A CA 1
ATOM 1558 C C . TYR A 1 187 ? -5.462 4.740 15.206 1.00 71.88 187 TYR A C 1
ATOM 1560 O O . TYR A 1 187 ? -5.975 4.812 16.320 1.00 71.88 187 TYR A O 1
ATOM 1568 N N . SER A 1 188 ? -5.110 5.833 14.521 1.00 71.88 188 SER A N 1
ATOM 1569 C CA . SER A 1 188 ? -5.319 7.183 15.063 1.00 71.88 188 SER A CA 1
ATOM 1570 C C . SER A 1 188 ? -6.793 7.428 15.404 1.00 71.88 188 SER A C 1
ATOM 1572 O O . SER A 1 188 ? -7.113 7.970 16.460 1.00 71.88 188 SER A O 1
ATOM 1574 N N . SER A 1 189 ? -7.706 6.960 14.547 1.00 71.88 189 SER A N 1
ATOM 1575 C CA . SER A 1 189 ? -9.150 7.047 14.787 1.00 71.88 189 SER A CA 1
ATOM 1576 C C . SER A 1 189 ? -9.605 6.189 15.971 1.00 71.88 189 SER A C 1
ATOM 1578 O O . SER A 1 189 ? -10.495 6.596 16.718 1.00 71.88 189 SER A O 1
ATOM 1580 N N . PHE A 1 190 ? -9.030 4.998 16.143 1.00 71.25 190 PHE A N 1
ATOM 1581 C CA . PHE A 1 190 ? -9.333 4.106 17.259 1.00 71.25 190 PHE A CA 1
ATOM 1582 C C . PHE A 1 190 ? -8.833 4.664 18.595 1.00 71.25 190 PHE A C 1
ATOM 1584 O O . PHE A 1 190 ? -9.613 4.724 19.543 1.00 71.25 190 PHE A O 1
ATOM 1591 N N . ILE A 1 191 ? -7.584 5.137 18.658 1.00 68.62 191 ILE A N 1
ATOM 1592 C CA . ILE A 1 191 ? -6.997 5.752 19.857 1.00 68.62 191 ILE A CA 1
ATOM 1593 C C . ILE A 1 191 ? -7.809 6.982 20.265 1.00 68.62 191 ILE A C 1
ATOM 1595 O O . ILE A 1 191 ? -8.237 7.068 21.411 1.00 68.62 191 ILE A O 1
ATOM 1599 N N . ALA A 1 192 ? -8.135 7.879 19.327 1.00 61.91 192 ALA A N 1
ATOM 1600 C CA . ALA A 1 192 ? -8.958 9.053 19.620 1.00 61.91 192 ALA A CA 1
ATOM 1601 C C . ALA A 1 192 ? -10.346 8.676 20.178 1.00 61.91 192 ALA A C 1
ATOM 1603 O O . ALA A 1 192 ? -10.854 9.322 21.100 1.00 61.91 192 ALA A O 1
ATOM 1604 N N . LYS A 1 193 ? -10.961 7.605 19.653 1.00 65.19 193 LYS A N 1
ATOM 1605 C CA . LYS A 1 193 ? -12.235 7.059 20.156 1.00 65.19 193 LYS A CA 1
ATOM 1606 C C . LYS A 1 193 ? -12.093 6.412 21.535 1.00 65.19 193 LYS A C 1
ATOM 1608 O O . LYS A 1 193 ? -12.997 6.560 22.355 1.00 65.19 193 LYS A O 1
ATOM 1613 N N . ARG A 1 194 ? -10.994 5.700 21.804 1.00 62.31 194 ARG A N 1
ATOM 1614 C CA . ARG A 1 194 ? -10.715 5.117 23.123 1.00 62.31 194 ARG A CA 1
ATOM 1615 C C . ARG A 1 194 ? -10.433 6.189 24.159 1.00 62.31 194 ARG A C 1
ATOM 1617 O O . ARG A 1 194 ? -11.119 6.176 25.164 1.00 62.31 194 ARG A O 1
ATOM 1624 N N . GLN A 1 195 ? -9.578 7.166 23.875 1.00 55.69 195 GLN A N 1
ATOM 1625 C CA . GLN A 1 195 ? -9.330 8.303 24.766 1.00 55.69 195 GLN A CA 1
ATOM 1626 C C . GLN A 1 195 ? -10.627 9.054 25.084 1.00 55.69 195 GLN A C 1
ATOM 1628 O O . GLN A 1 195 ? -10.917 9.329 26.239 1.00 55.69 195 GLN A O 1
ATOM 1633 N N . THR A 1 196 ? -11.491 9.312 24.096 1.00 47.66 196 THR A N 1
ATOM 1634 C CA . THR A 1 196 ? -12.807 9.921 24.377 1.00 47.66 196 THR A CA 1
ATOM 1635 C C . THR A 1 196 ? -13.745 9.018 25.185 1.00 47.66 196 THR A C 1
ATOM 1637 O O . THR A 1 196 ? -14.595 9.533 25.915 1.00 47.66 196 THR A O 1
ATOM 1640 N N . MET A 1 197 ? -13.624 7.691 25.084 1.00 46.06 197 MET A N 1
ATOM 1641 C CA . MET A 1 197 ? -14.366 6.737 25.919 1.00 46.06 197 MET A CA 1
ATOM 1642 C C . MET A 1 197 ? -13.773 6.577 27.325 1.00 46.06 197 MET A C 1
ATOM 1644 O O . MET A 1 197 ? -14.542 6.439 28.271 1.00 46.06 197 MET A O 1
ATOM 1648 N N . GLU A 1 198 ? -12.453 6.622 27.478 1.00 43.44 198 GLU A N 1
ATOM 1649 C CA . GLU A 1 198 ? -11.723 6.581 28.748 1.00 43.44 198 GLU A CA 1
ATOM 1650 C C . GLU A 1 198 ? -11.944 7.865 29.529 1.00 43.44 198 GLU A C 1
ATOM 1652 O O . GLU A 1 198 ? -12.373 7.779 30.668 1.00 43.44 198 GLU A O 1
ATOM 1657 N N . ILE A 1 199 ? -11.864 9.033 28.884 1.00 39.91 199 ILE A N 1
ATOM 1658 C CA . ILE A 1 199 ? -12.314 10.308 29.453 1.00 39.91 199 ILE A CA 1
ATOM 1659 C C . ILE A 1 199 ? -13.773 10.165 29.909 1.00 39.91 199 ILE A C 1
ATOM 1661 O O . ILE A 1 199 ? -14.102 10.425 31.058 1.00 39.91 199 ILE A O 1
ATOM 1665 N N . LYS A 1 200 ? -14.686 9.650 29.078 1.00 42.28 200 LYS A N 1
ATOM 1666 C CA . LYS A 1 200 ? -16.073 9.429 29.533 1.00 42.28 200 LYS A CA 1
ATOM 1667 C C . LYS A 1 200 ? -16.181 8.461 30.720 1.00 42.28 200 LYS A C 1
ATOM 1669 O O . LYS A 1 200 ? -17.050 8.678 31.558 1.00 42.28 200 LYS A O 1
ATOM 1674 N N . LYS A 1 201 ? -15.336 7.430 30.812 1.00 43.38 201 LYS A N 1
ATOM 1675 C CA . LYS A 1 201 ? -15.305 6.477 31.935 1.00 43.38 201 LYS A CA 1
ATOM 1676 C C . LYS A 1 201 ? -14.679 7.069 33.199 1.00 43.38 201 LYS A C 1
ATOM 1678 O O . LYS A 1 201 ? -15.236 6.848 34.264 1.00 43.38 201 LYS A O 1
ATOM 1683 N N . GLU A 1 202 ? -13.614 7.857 33.101 1.00 39.25 202 GLU A N 1
ATOM 1684 C CA . GLU A 1 202 ? -12.981 8.572 34.220 1.00 39.25 202 GLU A CA 1
ATOM 1685 C C . GLU A 1 202 ? -13.919 9.622 34.822 1.00 39.25 202 GLU A C 1
ATOM 1687 O O . GLU A 1 202 ? -14.035 9.754 36.039 1.00 39.25 202 GLU A O 1
ATOM 1692 N N . TYR A 1 203 ? -14.708 10.293 33.979 1.00 39.00 203 TYR A N 1
ATOM 1693 C CA . TYR A 1 203 ? -15.801 11.152 34.441 1.00 39.00 203 TYR A CA 1
ATOM 1694 C C . TYR A 1 203 ? -16.986 10.357 35.035 1.00 39.00 203 TYR A C 1
ATO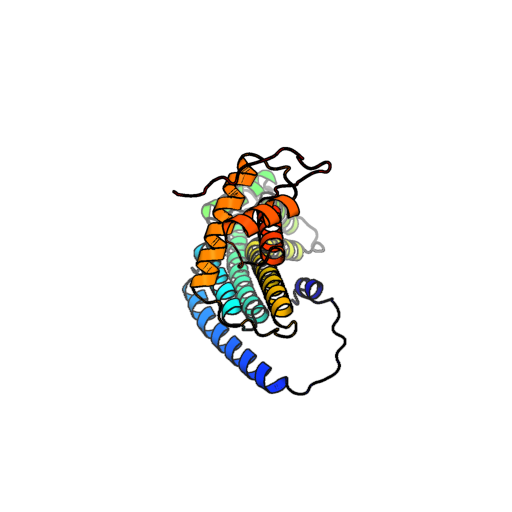M 1696 O O . TYR A 1 203 ? -17.847 10.951 35.688 1.00 39.00 203 TYR A O 1
ATOM 1704 N N . MET A 1 204 ? -17.044 9.032 34.843 1.00 41.78 204 MET A N 1
ATOM 1705 C CA . MET A 1 204 ? -18.026 8.127 35.461 1.00 41.78 204 MET A CA 1
ATOM 1706 C C . MET A 1 204 ? -17.496 7.386 36.703 1.00 41.78 204 MET A C 1
ATOM 1708 O O . MET A 1 204 ? -18.316 6.911 37.483 1.00 41.78 204 MET A O 1
ATOM 1712 N N . THR A 1 205 ? -16.178 7.302 36.924 1.00 41.84 205 THR A N 1
ATOM 1713 C CA . THR A 1 205 ? -15.558 6.689 38.119 1.00 41.84 205 THR A CA 1
ATOM 1714 C C . THR A 1 205 ? -15.251 7.682 39.242 1.00 41.84 205 THR A C 1
ATOM 1716 O O . THR A 1 205 ? -14.824 7.269 40.321 1.00 41.84 205 THR A O 1
ATOM 1719 N N . ALA A 1 206 ? -15.545 8.975 39.064 1.00 37.12 206 ALA A N 1
ATOM 1720 C CA . ALA A 1 206 ? -15.740 9.870 40.203 1.00 37.12 206 ALA A CA 1
ATOM 1721 C C . ALA A 1 206 ? -16.833 9.278 41.121 1.00 37.12 206 ALA A C 1
ATOM 1723 O O . ALA A 1 206 ? -17.844 8.797 40.603 1.00 37.12 206 ALA A O 1
ATOM 1724 N N . PRO A 1 207 ? -16.657 9.277 42.460 1.00 38.16 207 PRO A N 1
ATOM 1725 C CA . PRO A 1 207 ? -17.502 8.513 43.368 1.00 38.16 207 PRO A CA 1
ATOM 1726 C C . PRO A 1 207 ? -18.971 8.823 43.105 1.00 38.16 207 PRO A C 1
ATOM 1728 O O . PRO A 1 207 ? -19.394 9.981 43.173 1.00 38.16 207 PRO A O 1
ATOM 1731 N N . GLU A 1 208 ? -19.728 7.773 42.776 1.00 38.28 208 GLU A N 1
ATOM 1732 C CA . GLU A 1 208 ? -21.157 7.836 42.518 1.00 38.28 208 GLU A CA 1
ATOM 1733 C C . GLU A 1 208 ? -21.862 8.503 43.702 1.00 38.28 208 GLU A C 1
ATOM 1735 O O . GLU A 1 208 ? -22.256 7.882 44.694 1.00 38.28 208 GLU A O 1
ATOM 1740 N N . THR A 1 209 ? -22.107 9.802 43.577 1.00 37.00 209 THR A N 1
ATOM 1741 C CA . THR A 1 209 ? -23.206 10.432 44.289 1.00 37.00 209 THR A CA 1
ATOM 1742 C C . THR A 1 209 ? -24.471 9.879 43.654 1.00 37.00 209 THR A C 1
ATOM 1744 O O . THR A 1 209 ? -24.903 10.346 42.603 1.00 37.00 209 THR A O 1
ATOM 1747 N N . LYS A 1 210 ? -25.011 8.816 44.269 1.00 40.38 210 LYS A N 1
ATOM 1748 C CA . LYS A 1 210 ? -26.279 8.142 43.944 1.00 40.38 210 LYS A CA 1
ATOM 1749 C C . LYS A 1 210 ? -27.245 9.071 43.194 1.00 40.38 210 LYS A C 1
ATOM 1751 O O . LYS A 1 210 ? -28.006 9.819 43.812 1.00 40.38 210 LYS A O 1
ATOM 1756 N N . LYS A 1 211 ? -27.255 9.012 41.857 1.00 41.06 211 LYS A N 1
ATOM 1757 C CA . LYS A 1 211 ? -28.280 9.680 41.048 1.00 41.06 211 LYS A CA 1
ATOM 1758 C C . LYS A 1 211 ? -29.548 8.845 41.144 1.00 41.06 211 LYS A C 1
ATOM 1760 O O . LYS A 1 211 ? -29.767 7.899 40.396 1.00 41.06 211 LYS A O 1
ATOM 1765 N N . GLY A 1 212 ? -30.376 9.197 42.124 1.00 40.06 212 GLY A N 1
ATOM 1766 C CA . GLY A 1 212 ? -31.724 8.666 42.256 1.00 40.06 212 GLY A CA 1
ATOM 1767 C C . GLY A 1 212 ? -32.510 8.855 40.957 1.00 40.06 212 GLY A C 1
ATOM 1768 O O . GLY A 1 212 ? -32.424 9.910 40.321 1.00 40.06 212 GLY A O 1
ATOM 1769 N N . ARG A 1 213 ? -33.278 7.819 40.587 1.00 42.22 213 ARG A N 1
ATOM 1770 C CA . ARG A 1 213 ? -34.267 7.829 39.498 1.00 42.22 213 ARG A CA 1
ATOM 1771 C C . ARG A 1 213 ? -34.967 9.185 39.441 1.00 42.22 213 ARG A C 1
ATOM 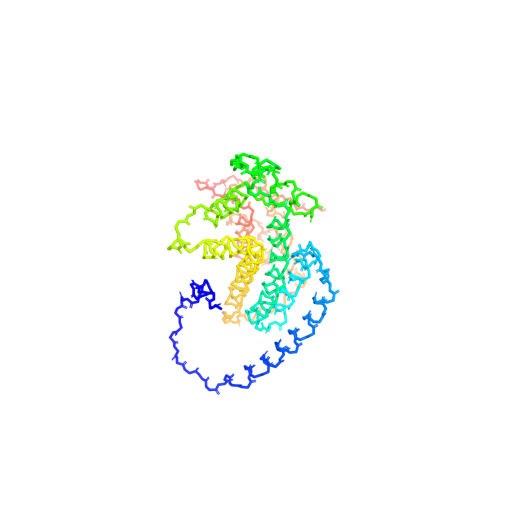1773 O O . ARG A 1 213 ? -35.705 9.560 40.351 1.00 42.22 213 ARG A O 1
ATOM 1780 N N . THR A 1 214 ? -34.702 9.938 38.383 1.00 46.56 214 THR A N 1
ATOM 1781 C CA . THR A 1 214 ? -35.310 11.247 38.165 1.00 46.56 214 THR A CA 1
ATOM 1782 C C . THR A 1 214 ? -36.758 10.990 37.755 1.00 46.56 214 THR A C 1
ATOM 1784 O O . THR A 1 214 ? -37.003 10.375 36.722 1.00 46.56 214 THR A O 1
ATOM 1787 N N . SER A 1 215 ? -37.726 11.343 38.609 1.00 55.28 215 SER A N 1
ATOM 1788 C CA . SER A 1 215 ? -39.140 11.096 38.304 1.00 55.28 215 SER A CA 1
ATOM 1789 C C . SER A 1 215 ? -39.539 11.843 37.027 1.00 55.28 215 SER A C 1
ATOM 1791 O O . SER A 1 215 ? -39.054 12.948 36.783 1.00 55.28 215 SER A O 1
ATOM 1793 N N . LYS A 1 216 ? -40.438 11.257 36.226 1.00 56.50 216 LYS A N 1
ATOM 1794 C CA . LYS A 1 216 ? -40.974 11.836 34.977 1.00 56.50 216 LYS A CA 1
ATOM 1795 C C . LYS A 1 216 ? -41.429 13.298 35.145 1.00 56.50 216 LYS A C 1
ATOM 1797 O O . LYS A 1 216 ? -41.160 14.136 34.297 1.00 56.50 216 LYS A O 1
ATOM 1802 N N . VAL A 1 217 ? -41.973 13.620 36.320 1.00 56.81 217 VAL A N 1
ATOM 1803 C CA . VAL A 1 217 ? -42.368 14.976 36.733 1.00 56.81 217 VAL A CA 1
ATOM 1804 C C . VAL A 1 217 ? -41.187 15.959 36.707 1.00 56.81 217 VAL A C 1
ATOM 1806 O O . VAL A 1 217 ? -41.332 17.089 36.260 1.00 56.81 217 VAL A O 1
ATOM 1809 N N . ARG A 1 218 ? -39.988 15.558 37.148 1.00 62.97 218 ARG A N 1
ATOM 1810 C CA . ARG A 1 218 ? -38.806 16.440 37.183 1.00 62.97 218 ARG A CA 1
ATOM 1811 C C . ARG A 1 218 ? -38.237 16.717 35.786 1.00 62.97 218 ARG A C 1
ATOM 1813 O O . ARG A 1 218 ? -37.684 17.795 35.594 1.00 62.97 218 ARG A O 1
ATOM 1820 N N . ALA A 1 219 ? -38.396 15.782 34.846 1.00 66.06 219 ALA A N 1
ATOM 1821 C CA . ALA A 1 219 ? -38.063 15.999 33.438 1.00 66.06 219 ALA A CA 1
ATOM 1822 C C . ALA A 1 219 ? -39.029 17.012 32.798 1.00 66.06 219 ALA A C 1
ATOM 1824 O O . ALA A 1 219 ? -38.584 17.993 32.218 1.00 66.06 219 ALA A O 1
ATOM 1825 N N . GLU A 1 220 ? -40.336 16.874 33.044 1.00 68.94 220 GLU A N 1
ATOM 1826 C CA . GLU A 1 220 ? -41.345 17.828 32.556 1.00 68.94 220 GLU A CA 1
ATOM 1827 C C . GLU A 1 220 ? -41.128 19.254 33.105 1.00 68.94 220 GLU A C 1
ATOM 1829 O O . GLU A 1 220 ? -41.293 20.238 32.382 1.00 68.94 220 GLU A O 1
ATOM 1834 N N . PHE A 1 221 ? -40.709 19.392 34.371 1.00 75.56 221 PHE A N 1
ATOM 1835 C CA . PHE A 1 221 ? -40.330 20.696 34.936 1.00 75.56 221 PHE A CA 1
ATOM 1836 C C . PHE A 1 221 ? -39.062 21.271 34.300 1.00 75.56 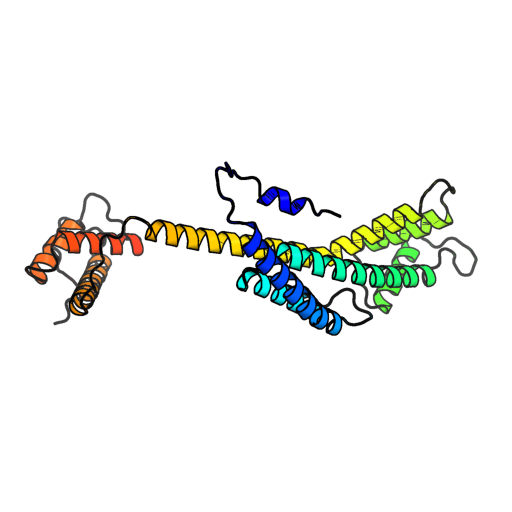221 PHE A C 1
ATOM 1838 O O . PHE A 1 221 ? -38.983 22.484 34.112 1.00 75.56 221 PHE A O 1
ATOM 1845 N N . TYR A 1 222 ? -38.075 20.429 33.992 1.00 82.62 222 TYR A N 1
ATOM 1846 C CA . TYR A 1 222 ? -36.854 20.863 33.319 1.00 82.62 222 TYR A CA 1
ATOM 1847 C C . TYR A 1 222 ? -37.172 21.413 31.928 1.00 82.62 222 TYR A C 1
ATOM 1849 O O . TYR A 1 222 ? -36.839 22.562 31.646 1.00 82.62 222 TYR A O 1
ATOM 1857 N N . ASP A 1 223 ? -37.912 20.656 31.118 1.00 83.50 223 ASP A N 1
ATOM 1858 C CA . ASP A 1 223 ? -38.244 21.040 29.744 1.00 83.50 223 ASP A CA 1
ATOM 1859 C C . ASP A 1 223 ? -39.021 22.362 29.696 1.00 83.50 223 ASP A C 1
ATOM 1861 O O . ASP A 1 223 ? -38.690 23.256 28.917 1.00 83.50 223 ASP A O 1
ATOM 1865 N N . ARG A 1 224 ? -40.000 22.547 30.594 1.00 84.56 224 ARG A N 1
ATOM 1866 C CA . ARG A 1 224 ? -40.752 23.811 30.701 1.00 84.56 224 ARG A CA 1
ATOM 1867 C C . ARG A 1 224 ? -39.871 24.985 31.119 1.00 84.56 224 ARG A C 1
ATOM 1869 O O . ARG A 1 224 ? -40.007 26.079 30.572 1.00 84.56 224 ARG A O 1
ATOM 1876 N N . VAL A 1 225 ? -38.969 24.784 32.081 1.00 87.81 225 VAL A N 1
ATOM 1877 C CA . VAL A 1 225 ? -38.042 25.841 32.511 1.00 87.81 225 VAL A CA 1
ATOM 1878 C C . VAL A 1 225 ? -37.097 26.221 31.375 1.00 87.81 225 VAL A C 1
ATOM 1880 O O . VAL A 1 225 ? -36.876 27.413 31.155 1.00 87.81 225 VAL A O 1
ATOM 1883 N N . ILE A 1 226 ? -36.559 25.243 30.644 1.00 91.25 226 ILE A N 1
ATOM 1884 C CA . ILE A 1 226 ? -35.678 25.496 29.502 1.00 91.25 226 ILE A CA 1
ATOM 1885 C C . ILE A 1 226 ? -36.434 26.199 28.376 1.00 91.25 226 ILE A C 1
ATOM 1887 O O . ILE A 1 226 ? -35.908 27.164 27.832 1.00 91.25 226 ILE A O 1
ATOM 1891 N N . HIS A 1 227 ? -37.683 25.822 28.093 1.00 89.38 227 HIS A N 1
ATOM 1892 C CA . HIS A 1 227 ? -38.503 26.495 27.085 1.00 89.38 227 HIS A CA 1
ATOM 1893 C C . HIS A 1 227 ? -38.713 27.989 27.395 1.00 89.38 227 HIS A C 1
ATOM 1895 O O . HIS A 1 227 ? -38.412 28.849 26.562 1.00 89.38 227 HIS A O 1
ATOM 1901 N N . ILE A 1 228 ? -39.149 28.317 28.619 1.00 90.31 228 ILE A N 1
ATOM 1902 C CA . ILE A 1 228 ? -39.342 29.714 29.049 1.00 90.31 228 ILE A CA 1
ATOM 1903 C C . ILE A 1 228 ? -38.002 30.467 29.060 1.00 90.31 228 ILE A C 1
ATOM 1905 O O . ILE A 1 228 ? -37.926 31.634 28.667 1.00 90.31 228 ILE A O 1
ATOM 1909 N N . THR A 1 229 ? -36.924 29.804 29.492 1.00 90.19 229 THR A N 1
ATOM 1910 C CA . THR A 1 229 ? -35.568 30.375 29.508 1.00 90.19 229 THR A CA 1
ATOM 1911 C C . THR A 1 229 ? -35.102 30.713 28.097 1.00 90.19 229 THR A C 1
ATOM 1913 O O . THR A 1 229 ? -34.675 31.841 27.865 1.00 90.19 229 THR A O 1
ATOM 1916 N N . ALA A 1 230 ? -35.246 29.786 27.150 1.00 90.62 230 ALA A N 1
ATOM 1917 C CA . ALA A 1 230 ? -34.891 29.973 25.750 1.00 90.62 230 ALA A CA 1
ATOM 1918 C C . ALA A 1 230 ? -35.606 31.190 25.161 1.00 90.62 230 ALA A C 1
ATOM 1920 O O . ALA A 1 230 ? -34.956 32.118 24.686 1.00 90.62 230 ALA A O 1
ATOM 1921 N N . LYS A 1 231 ? -36.936 31.250 25.302 1.00 90.19 231 LYS A N 1
ATOM 1922 C CA . LYS A 1 231 ? -37.744 32.354 24.768 1.00 90.19 231 LYS A CA 1
ATOM 1923 C C . LYS A 1 231 ? -37.438 33.696 25.422 1.00 90.19 231 LYS A C 1
ATOM 1925 O O . LYS A 1 231 ? -37.411 34.724 24.751 1.00 90.19 231 LYS A O 1
ATOM 1930 N N . THR A 1 232 ? -37.184 33.705 26.728 1.00 88.25 232 THR A N 1
ATOM 1931 C CA . THR A 1 232 ? -36.854 34.944 27.445 1.00 88.25 232 THR A CA 1
ATOM 1932 C C . THR A 1 232 ? -35.458 35.452 27.069 1.00 88.25 232 THR A C 1
ATOM 1934 O O . THR A 1 232 ? -35.273 36.659 26.915 1.00 88.25 232 THR A O 1
ATOM 1937 N N . LEU A 1 233 ? -34.487 34.552 26.875 1.00 89.50 233 LEU A N 1
ATOM 1938 C CA . LEU A 1 233 ? -33.120 34.904 26.484 1.00 89.50 233 LEU A CA 1
ATOM 1939 C C . LEU A 1 233 ? -32.972 35.231 24.993 1.00 89.50 233 LEU A C 1
ATOM 1941 O O . LEU A 1 233 ? -32.107 36.034 24.664 1.00 89.50 233 LEU A O 1
ATOM 1945 N N . GLU A 1 234 ? -33.825 34.694 24.114 1.00 87.88 234 GLU A N 1
ATOM 1946 C CA . GLU A 1 234 ? -33.928 35.133 22.710 1.00 87.88 234 GLU A CA 1
ATOM 1947 C C . GLU A 1 234 ? -34.254 36.632 22.627 1.00 87.88 234 GLU A C 1
ATOM 1949 O O . GLU A 1 234 ? -33.622 37.372 21.878 1.00 87.88 234 GLU A O 1
ATOM 1954 N N . ALA A 1 235 ? -35.224 37.095 23.421 1.00 86.50 235 ALA A N 1
ATOM 1955 C CA . ALA A 1 235 ? -35.639 38.495 23.409 1.00 86.50 235 ALA A CA 1
ATOM 1956 C C . ALA A 1 235 ? -34.709 39.408 24.220 1.00 86.50 235 ALA A C 1
ATOM 1958 O O . ALA A 1 235 ? -34.582 40.593 23.916 1.00 86.50 235 ALA A O 1
ATOM 1959 N N . ARG A 1 236 ? -34.118 38.885 25.300 1.00 86.12 236 ARG A N 1
ATOM 1960 C CA . ARG A 1 236 ? -33.315 39.659 26.255 1.00 86.12 236 ARG A CA 1
ATOM 1961 C C . ARG A 1 236 ? -32.081 38.863 26.702 1.00 86.12 236 ARG A C 1
ATOM 1963 O O . ARG A 1 236 ? -32.034 38.365 27.833 1.00 86.12 236 ARG A O 1
ATOM 1970 N N . PRO A 1 237 ? -31.063 38.743 25.831 1.00 87.44 237 PRO A N 1
ATOM 1971 C CA . PRO A 1 237 ? -29.901 37.888 26.080 1.00 87.44 237 PRO A CA 1
ATOM 1972 C C . PRO A 1 237 ? -29.042 38.356 27.262 1.00 87.44 237 PRO A C 1
ATOM 1974 O O . PRO A 1 237 ? -28.388 37.527 27.902 1.00 87.44 237 PRO A O 1
ATOM 1977 N N . ASN A 1 238 ? -29.089 39.644 27.619 1.00 87.06 238 ASN A N 1
ATOM 1978 C CA . ASN A 1 238 ? -28.222 40.252 28.631 1.00 87.06 238 ASN A CA 1
ATOM 1979 C C . ASN A 1 238 ? -28.818 40.312 30.061 1.00 87.06 238 ASN A C 1
ATOM 1981 O O . ASN A 1 238 ? -28.262 40.942 30.963 1.00 87.06 238 ASN A O 1
ATOM 1985 N N . ILE A 1 239 ? -29.945 39.638 30.322 1.00 87.75 239 ILE A N 1
ATOM 1986 C CA . ILE A 1 239 ? -30.513 39.549 31.680 1.00 87.75 239 ILE A CA 1
ATOM 1987 C C . ILE A 1 239 ? -29.644 38.669 32.586 1.00 87.75 239 ILE A C 1
ATOM 1989 O O . ILE A 1 239 ? -29.265 37.553 32.223 1.00 87.75 239 ILE A O 1
ATOM 1993 N N . SER A 1 240 ? -29.429 39.107 33.829 1.00 88.31 240 SER A N 1
ATOM 1994 C CA . SER A 1 240 ? -28.743 38.296 34.842 1.00 88.31 240 SER A CA 1
ATOM 1995 C C . SER A 1 240 ? -29.428 36.942 35.061 1.00 88.31 240 SER A C 1
ATOM 1997 O O . SER A 1 240 ? -30.624 36.868 35.362 1.00 88.31 240 SER A O 1
ATOM 1999 N N . THR A 1 241 ? -28.637 35.868 35.027 1.00 89.50 241 THR A N 1
ATOM 2000 C CA . THR A 1 241 ? -29.050 34.502 35.389 1.00 89.50 241 THR A CA 1
ATOM 2001 C C . THR A 1 241 ? -29.828 34.464 36.705 1.00 89.50 241 THR A C 1
ATOM 2003 O O . THR A 1 241 ? -30.851 33.791 36.805 1.00 89.50 241 THR A O 1
ATOM 2006 N N . TYR A 1 242 ? -29.383 35.213 37.716 1.00 89.38 242 TYR A N 1
ATOM 2007 C CA . TYR A 1 242 ? -30.007 35.205 39.040 1.00 89.38 242 TYR A CA 1
ATOM 2008 C C . TYR A 1 242 ? -31.329 35.971 39.088 1.00 89.38 242 TYR A C 1
ATOM 2010 O O . TYR A 1 242 ? -32.187 35.625 39.907 1.00 89.38 242 TYR A O 1
ATOM 2018 N N . SER A 1 243 ? -31.505 36.972 38.223 1.00 87.38 243 SER A N 1
ATOM 2019 C CA . SER A 1 243 ? -32.773 37.690 38.052 1.00 87.38 243 SER A CA 1
ATOM 2020 C C . SER A 1 243 ? -33.794 36.831 37.306 1.00 87.38 243 SER A C 1
ATOM 2022 O O . SER A 1 243 ? -34.961 36.788 37.695 1.00 87.38 243 SER A O 1
ATOM 2024 N N . LEU A 1 244 ? -33.361 36.091 36.279 1.00 90.31 244 LEU A N 1
ATOM 2025 C CA . LEU A 1 244 ? -34.212 35.136 35.565 1.00 90.31 244 LEU A CA 1
ATOM 2026 C C . LEU A 1 244 ? -34.618 33.961 36.464 1.00 90.31 244 LEU A C 1
ATOM 2028 O O . LEU A 1 244 ? -35.802 33.637 36.544 1.00 90.31 244 LEU A O 1
ATOM 2032 N N . ALA A 1 245 ? -33.674 33.398 37.223 1.00 90.88 245 ALA A N 1
ATOM 2033 C CA . ALA A 1 245 ? -33.950 32.344 38.198 1.00 90.88 245 ALA A CA 1
ATOM 2034 C C . ALA A 1 245 ? -34.936 32.796 39.288 1.00 90.88 245 ALA A C 1
ATOM 2036 O O . ALA A 1 245 ? -35.835 32.041 39.651 1.00 90.88 245 ALA A O 1
ATOM 2037 N N . ASP A 1 246 ? -34.804 34.030 39.792 1.00 89.00 246 ASP A N 1
ATOM 2038 C CA . ASP A 1 246 ? -35.742 34.594 40.772 1.00 89.00 246 ASP A CA 1
ATOM 2039 C C . ASP A 1 246 ? -37.162 34.681 40.199 1.00 89.00 246 ASP A C 1
ATOM 2041 O O . ASP A 1 246 ? -38.132 34.256 40.829 1.00 89.00 246 ASP A O 1
ATOM 2045 N N . LYS A 1 247 ? -37.289 35.162 38.960 1.00 89.00 247 LYS A N 1
ATOM 2046 C CA . LYS A 1 247 ? -38.584 35.328 38.303 1.00 89.00 247 LYS A CA 1
ATOM 2047 C C . LYS A 1 247 ? -39.250 33.991 37.966 1.00 89.00 247 LYS A C 1
ATOM 2049 O O . LYS A 1 247 ? -40.450 33.847 38.184 1.00 89.00 247 LYS A O 1
ATOM 2054 N N . LEU A 1 248 ? -38.477 33.007 37.506 1.00 89.38 248 LEU A N 1
ATOM 2055 C CA . LEU A 1 248 ? -38.952 31.638 37.289 1.00 89.38 248 LEU A CA 1
ATOM 2056 C C . LEU A 1 248 ? -39.374 30.978 38.603 1.00 89.38 248 LEU A C 1
ATOM 2058 O O . LEU A 1 248 ? -40.406 30.318 38.639 1.00 89.38 248 LEU A O 1
ATOM 2062 N N . SER A 1 249 ? -38.635 31.207 39.694 1.00 89.38 249 SER A N 1
ATOM 2063 C CA . SER A 1 249 ? -39.006 30.666 41.007 1.00 89.38 249 SER A CA 1
ATOM 2064 C C . SER A 1 249 ? -40.346 31.226 41.494 1.00 89.38 249 SER A C 1
ATOM 2066 O O . SER A 1 249 ? -41.172 30.493 42.020 1.00 89.38 249 SER A O 1
ATOM 2068 N N . LYS A 1 250 ? -40.628 32.506 41.222 1.00 87.12 250 LYS A N 1
ATOM 2069 C CA . LYS A 1 250 ? -41.932 33.119 41.518 1.00 87.12 250 LYS A CA 1
ATOM 2070 C C . LYS A 1 250 ? -43.064 32.549 40.660 1.00 87.12 250 LYS A C 1
ATOM 2072 O O . LYS A 1 250 ? -44.185 32.468 41.142 1.00 87.12 250 LYS A O 1
ATOM 2077 N N . TYR A 1 251 ? -42.776 32.163 39.417 1.00 87.00 251 TYR A N 1
ATOM 2078 C CA . TYR A 1 251 ? -43.765 31.595 38.497 1.00 87.00 251 TYR A CA 1
ATOM 2079 C C . TYR A 1 251 ? -44.096 30.127 38.817 1.00 87.00 251 TYR A C 1
ATOM 2081 O O . TYR A 1 251 ? -45.265 29.772 38.912 1.00 87.00 251 TYR A O 1
ATOM 2089 N N . PHE A 1 252 ? -43.083 29.282 39.035 1.00 82.75 252 PHE A N 1
ATOM 2090 C CA . PHE A 1 252 ? -43.270 27.858 39.347 1.00 82.75 252 PHE A CA 1
ATOM 2091 C C . PHE A 1 252 ? -43.570 27.584 40.833 1.00 82.75 252 PHE A C 1
ATOM 2093 O O . PHE A 1 252 ? -43.974 26.479 41.196 1.00 82.75 252 PHE A O 1
ATOM 2100 N N . GLY A 1 253 ? -43.389 28.578 41.706 1.00 77.38 253 GLY A N 1
ATOM 2101 C CA . GLY A 1 253 ? -43.601 28.456 43.144 1.00 77.38 253 GLY A CA 1
ATOM 2102 C C . GLY A 1 253 ? -42.432 27.772 43.863 1.00 77.38 253 GLY A C 1
ATOM 2103 O O . GLY A 1 253 ? -41.263 28.044 43.610 1.00 77.38 253 GLY A O 1
ATOM 2104 N N . VAL A 1 254 ? -42.734 26.886 44.816 1.00 63.75 254 VAL A N 1
ATOM 2105 C CA . VAL A 1 254 ? -41.739 26.341 45.766 1.00 63.75 254 VAL A CA 1
ATOM 2106 C C . VAL A 1 254 ? -40.717 25.399 45.103 1.00 63.75 254 VAL A C 1
ATOM 2108 O O . VAL A 1 254 ? -39.638 25.168 45.654 1.00 63.75 254 VAL A O 1
ATOM 2111 N N . ARG A 1 255 ? -41.020 24.838 43.923 1.00 71.00 255 ARG A N 1
ATOM 2112 C CA . ARG A 1 255 ? -40.108 23.957 43.178 1.00 71.00 255 ARG A CA 1
ATOM 2113 C C . ARG A 1 255 ? -40.197 24.208 41.670 1.00 71.00 255 ARG A C 1
ATOM 2115 O O . ARG A 1 255 ? -41.309 24.339 41.173 1.00 71.00 255 ARG A O 1
ATOM 2122 N N . PRO A 1 256 ? -39.069 24.160 40.935 1.00 76.25 256 PRO A N 1
ATOM 2123 C CA . PRO A 1 256 ? -37.691 23.907 41.396 1.00 76.25 256 PRO A CA 1
ATOM 2124 C C . PRO A 1 256 ? -37.094 25.053 42.237 1.00 76.25 256 PRO A C 1
ATOM 2126 O O . PRO A 1 256 ? -37.543 26.190 42.139 1.00 76.25 256 PRO A O 1
ATOM 2129 N N . SER A 1 257 ? -36.085 24.766 43.076 1.00 83.50 257 SER A N 1
ATOM 2130 C CA . SER A 1 257 ? -35.434 25.811 43.886 1.00 83.50 257 SER A CA 1
ATOM 2131 C C . SER A 1 257 ? -34.744 26.847 42.994 1.00 83.50 257 SER A C 1
ATOM 2133 O O . SER A 1 257 ? -34.251 26.511 41.915 1.00 83.50 257 SER A O 1
ATOM 2135 N N . ARG A 1 258 ? -34.639 28.099 43.460 1.00 84.75 258 ARG A N 1
ATOM 2136 C CA . ARG A 1 258 ? -33.957 29.181 42.725 1.00 84.75 258 ARG A CA 1
ATOM 2137 C C . ARG A 1 258 ? -32.536 28.804 42.292 1.00 84.75 258 ARG A C 1
ATOM 2139 O O . ARG A 1 258 ? -32.120 29.154 41.195 1.00 84.75 258 ARG A O 1
ATOM 2146 N N . GLU A 1 259 ? -31.814 28.064 43.127 1.00 85.75 259 GLU A N 1
ATOM 2147 C CA . GLU A 1 259 ? -30.472 27.565 42.816 1.00 85.75 259 GLU A CA 1
ATOM 2148 C C . GLU A 1 259 ? -30.483 26.533 41.681 1.00 85.75 259 GLU A C 1
ATOM 2150 O O . GLU A 1 259 ? -29.689 26.626 40.747 1.00 85.75 259 GLU A O 1
ATOM 2155 N N . THR A 1 260 ? -31.443 25.604 41.701 1.00 85.75 260 THR A N 1
ATOM 2156 C CA . THR A 1 260 ? -31.626 24.631 40.615 1.00 85.75 260 THR A CA 1
ATOM 2157 C C . THR A 1 260 ? -31.933 25.344 39.297 1.00 85.75 260 THR A C 1
ATOM 2159 O O . THR A 1 260 ? -31.333 25.030 38.273 1.00 85.75 260 THR A O 1
ATOM 2162 N N . LEU A 1 261 ? -32.814 26.349 39.334 1.00 88.62 261 LEU A N 1
ATOM 2163 C CA . LEU A 1 261 ? -33.159 27.163 38.167 1.00 88.62 261 LEU A CA 1
ATOM 2164 C C . LEU A 1 261 ? -31.943 27.933 37.640 1.00 88.62 261 LEU A C 1
ATOM 2166 O O . LEU A 1 261 ? -31.695 27.934 36.438 1.00 88.62 261 LEU A O 1
ATOM 2170 N N . ALA A 1 262 ? -31.147 28.542 38.524 1.00 89.50 262 ALA A N 1
ATOM 2171 C CA . ALA A 1 262 ? -29.926 29.243 38.134 1.00 89.50 262 ALA A CA 1
ATOM 2172 C C . ALA A 1 262 ? -28.924 28.303 37.448 1.00 89.50 262 ALA A C 1
ATOM 2174 O O . ALA A 1 262 ? -28.335 28.679 36.436 1.00 89.50 262 ALA A O 1
ATOM 2175 N N . ASN A 1 263 ? -28.766 27.077 37.952 1.00 87.56 263 ASN A N 1
ATOM 2176 C CA . ASN A 1 263 ? -27.880 26.082 37.350 1.00 87.56 263 ASN A CA 1
ATOM 2177 C C . ASN A 1 263 ? -28.367 25.643 35.964 1.00 87.56 263 ASN A C 1
ATOM 2179 O O . ASN A 1 263 ? -27.561 25.548 35.042 1.00 87.56 263 ASN A O 1
ATOM 2183 N N . TRP A 1 264 ? -29.675 25.449 35.784 1.00 90.94 264 TRP A N 1
ATOM 2184 C CA . TRP A 1 264 ? -30.247 2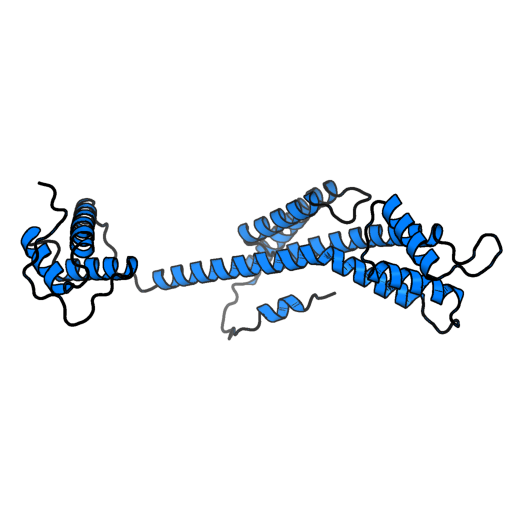5.119 34.475 1.00 90.94 264 TRP A CA 1
ATOM 2185 C C . TRP A 1 264 ? -30.087 26.253 33.461 1.00 90.94 264 TRP A C 1
ATOM 2187 O O . TRP A 1 264 ? -29.704 26.000 32.324 1.00 90.94 264 TRP A O 1
ATOM 2197 N N . ILE A 1 265 ? -30.284 27.508 33.875 1.00 89.06 265 ILE A N 1
ATOM 2198 C CA . ILE A 1 265 ? -30.058 28.673 33.007 1.00 89.06 265 ILE A CA 1
ATOM 2199 C C . ILE A 1 265 ? -28.578 28.795 32.624 1.00 89.06 265 ILE A C 1
ATOM 2201 O O . ILE A 1 265 ? -28.275 29.085 31.470 1.00 89.06 265 ILE A O 1
ATOM 2205 N N . LYS A 1 266 ? -27.645 28.574 33.563 1.00 89.12 266 LYS A N 1
ATOM 2206 C CA . LYS A 1 266 ? -26.199 28.597 33.269 1.00 89.12 266 LYS A CA 1
ATOM 2207 C C . LYS A 1 266 ? -25.817 27.520 32.260 1.00 89.12 266 LYS A C 1
ATOM 2209 O O . LYS A 1 266 ? -25.105 27.831 31.310 1.00 89.12 266 LYS A O 1
ATOM 2214 N N . ALA A 1 267 ? -26.316 26.296 32.445 1.00 84.56 267 ALA A N 1
ATOM 2215 C CA . ALA A 1 267 ? -26.101 25.204 31.500 1.00 84.56 267 ALA A CA 1
ATOM 2216 C C . ALA A 1 267 ? -26.627 25.579 30.107 1.00 84.56 267 ALA A C 1
ATOM 2218 O O . ALA A 1 267 ? -25.864 25.561 29.146 1.00 84.56 267 ALA A O 1
ATOM 2219 N N . TYR A 1 268 ? -27.870 26.065 30.022 1.00 87.44 268 TYR A N 1
ATOM 2220 C CA . TYR A 1 268 ? -28.469 26.504 28.761 1.00 87.44 268 TYR A CA 1
ATOM 2221 C C . TYR A 1 268 ? -27.663 27.617 28.074 1.00 87.44 268 TYR A C 1
ATOM 2223 O O . TYR A 1 268 ?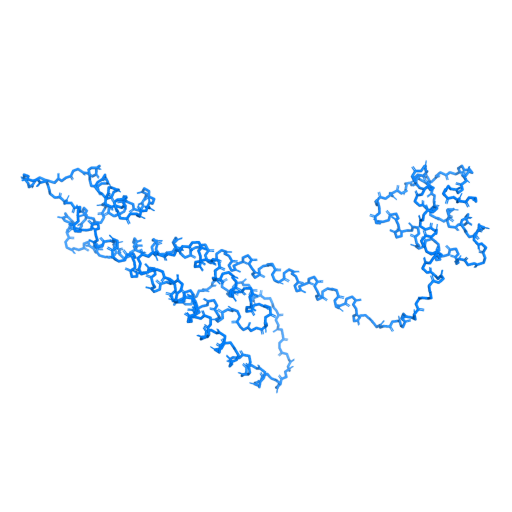 -27.400 27.544 26.875 1.00 87.44 268 TYR A O 1
ATOM 2231 N N . ARG A 1 269 ? -27.232 28.642 28.821 1.00 86.06 269 ARG A N 1
ATOM 2232 C CA . ARG A 1 269 ? -26.390 29.724 28.289 1.00 86.06 269 ARG A CA 1
ATOM 2233 C C . ARG A 1 269 ? -25.049 29.208 27.773 1.00 86.06 269 ARG A C 1
ATOM 2235 O O . ARG A 1 269 ? -24.618 29.653 26.715 1.00 86.06 269 ARG A O 1
ATOM 2242 N N . SER A 1 270 ? -24.412 28.285 28.496 1.00 85.44 270 SER A N 1
ATOM 2243 C CA . SER A 1 270 ? -23.133 27.688 28.096 1.00 85.44 270 SER A CA 1
ATOM 2244 C C . SER A 1 270 ? -23.273 26.843 26.831 1.00 85.44 270 SER A C 1
ATOM 2246 O O . SER A 1 270 ? -22.440 26.943 25.936 1.00 85.44 270 SER A O 1
ATOM 2248 N N . GLU A 1 271 ? -24.328 26.033 26.738 1.00 86.31 271 GLU A N 1
ATOM 2249 C CA . GLU A 1 271 ? -24.597 25.181 25.573 1.00 86.31 271 GLU A CA 1
ATOM 2250 C C . GLU A 1 271 ? -24.906 26.015 24.325 1.00 86.31 271 GLU A C 1
ATOM 2252 O O . GLU A 1 271 ? -24.420 25.715 23.236 1.00 86.31 271 GLU A O 1
ATOM 2257 N N . ASN A 1 272 ? -25.658 27.106 24.492 1.00 82.44 272 ASN A N 1
ATOM 2258 C CA . ASN A 1 272 ? -26.109 27.961 23.391 1.00 82.44 272 ASN A CA 1
ATOM 2259 C C . ASN A 1 272 ? -25.222 29.196 23.163 1.00 82.44 272 ASN A C 1
ATOM 2261 O O . ASN A 1 272 ? -25.578 30.059 22.365 1.00 82.44 272 ASN A O 1
ATOM 2265 N N . LYS A 1 273 ? -24.075 29.292 23.851 1.00 86.75 273 LYS A N 1
ATOM 2266 C CA . LYS A 1 273 ? -23.111 30.405 23.750 1.00 86.75 273 LYS A CA 1
ATOM 2267 C C . LYS A 1 273 ? -23.754 31.793 23.924 1.00 86.75 273 LYS A C 1
ATOM 2269 O O . LYS A 1 273 ? -23.416 32.740 23.220 1.00 86.75 273 LYS A O 1
ATOM 2274 N N . ILE A 1 274 ? -24.693 31.914 24.866 1.00 83.50 274 ILE A N 1
ATOM 2275 C CA . ILE A 1 274 ? -25.380 33.177 25.179 1.00 83.50 274 ILE A CA 1
ATOM 2276 C C . ILE A 1 274 ? -24.643 33.869 26.329 1.00 83.50 274 ILE A C 1
ATOM 2278 O O . ILE A 1 274 ? -24.985 33.692 27.507 1.00 83.50 274 ILE A O 1
ATOM 2282 N N . GLU A 1 275 ? -23.631 34.660 25.982 1.00 76.56 275 GLU A N 1
ATOM 2283 C CA . GLU A 1 275 ? -22.863 35.461 26.936 1.00 76.56 275 GLU A CA 1
ATOM 2284 C C . GLU A 1 275 ? -23.700 36.643 27.447 1.00 76.56 275 GLU A C 1
ATOM 2286 O O . GLU A 1 275 ? -24.242 37.428 26.671 1.00 76.56 275 GLU A O 1
ATOM 2291 N N . ALA A 1 276 ? -23.839 36.753 28.770 1.00 75.38 276 ALA A N 1
ATOM 2292 C CA . ALA A 1 276 ? -24.348 37.961 29.413 1.00 75.38 276 ALA A CA 1
ATOM 2293 C C . ALA A 1 276 ? -23.146 38.779 29.888 1.00 75.38 276 ALA A C 1
ATOM 2295 O O . ALA A 1 276 ? -22.276 38.241 30.574 1.00 75.38 276 ALA A O 1
ATOM 2296 N N . VAL A 1 277 ? -23.102 40.056 29.527 1.00 77.31 277 VAL A N 1
ATOM 2297 C CA . VAL A 1 277 ? -21.975 40.950 29.790 1.00 77.31 277 VAL A CA 1
ATOM 2298 C C . VAL A 1 277 ? -22.407 41.994 30.810 1.00 77.31 277 VAL A C 1
ATOM 2300 O O . VAL A 1 277 ? -23.464 42.613 30.685 1.00 77.31 277 VAL A O 1
ATOM 2303 N N . GLU A 1 278 ? -21.595 42.194 31.846 1.00 69.50 278 GLU A N 1
ATOM 2304 C CA . GLU A 1 278 ? -21.867 43.252 32.813 1.00 69.50 278 GLU A CA 1
ATOM 2305 C C . GLU A 1 278 ? -21.662 44.641 32.179 1.00 69.50 278 GLU A C 1
ATOM 2307 O O . GLU A 1 278 ? -20.665 44.855 31.488 1.00 69.50 278 GLU A O 1
ATOM 2312 N N . PRO A 1 279 ? -22.567 45.608 32.422 1.00 78.94 279 PRO A N 1
ATOM 2313 C CA . PRO A 1 279 ? -23.700 45.538 33.345 1.00 78.94 279 PRO A CA 1
ATOM 2314 C C . PRO A 1 279 ? -24.928 44.819 32.753 1.00 78.94 279 PRO A C 1
ATOM 2316 O O . PRO A 1 279 ? -25.356 45.109 31.641 1.00 78.94 279 PRO A O 1
ATOM 2319 N N . TYR A 1 280 ? -25.543 43.930 33.544 1.00 83.75 280 TYR A N 1
ATOM 2320 C CA . TYR A 1 280 ? -26.783 43.245 33.153 1.00 83.75 280 TYR A CA 1
ATOM 2321 C C . TYR A 1 280 ? -27.954 44.215 32.975 1.00 83.75 280 TYR A C 1
ATOM 2323 O O . TYR A 1 280 ? -28.052 45.225 33.682 1.00 83.75 280 TYR A O 1
ATOM 2331 N N . ASP A 1 281 ? -28.914 43.827 32.134 1.00 77.62 281 ASP A N 1
ATOM 2332 C CA . ASP A 1 281 ? -30.156 44.576 31.950 1.00 77.62 281 ASP A CA 1
ATOM 2333 C C . ASP A 1 281 ? -30.934 44.663 33.272 1.00 77.62 281 ASP A C 1
ATOM 2335 O O . ASP A 1 281 ? -31.374 43.658 33.841 1.00 77.62 281 ASP A O 1
ATOM 2339 N N . LYS A 1 282 ? -31.111 45.892 33.771 1.00 70.00 282 LYS A N 1
ATOM 2340 C CA . LYS A 1 282 ? -31.838 46.184 35.022 1.00 70.00 282 LYS A CA 1
ATOM 2341 C C . LYS A 1 282 ? -33.333 46.425 34.808 1.00 70.00 282 LYS A C 1
ATOM 2343 O O . LYS A 1 282 ? -34.067 46.647 35.772 1.00 70.00 282 LYS A O 1
ATOM 2348 N N . GLU A 1 283 ? -33.793 46.409 33.560 1.00 68.81 283 GLU A N 1
ATOM 2349 C CA . GLU A 1 283 ? -35.193 46.646 33.230 1.00 68.81 283 GLU A CA 1
ATOM 2350 C C . GLU A 1 283 ? -36.102 45.519 33.733 1.00 68.81 283 GLU A C 1
ATOM 2352 O O . GLU A 1 283 ? -35.767 44.332 33.680 1.00 68.81 283 GLU A O 1
ATOM 2357 N N . LYS A 1 284 ? -37.312 45.882 34.176 1.00 73.44 284 LYS A N 1
ATOM 2358 C CA . LYS A 1 284 ? -38.358 44.900 34.477 1.00 73.44 284 LYS A CA 1
ATOM 2359 C C . LYS A 1 284 ? -38.716 44.157 33.185 1.00 73.44 284 LYS A C 1
ATOM 2361 O O . LYS A 1 284 ? -39.285 44.742 32.272 1.00 73.44 284 LYS A O 1
ATOM 2366 N N . PHE A 1 285 ? -38.403 42.868 33.122 1.00 82.50 285 PHE A N 1
ATOM 2367 C CA . PHE A 1 285 ? -38.756 41.986 32.004 1.00 82.50 285 PHE A CA 1
ATOM 2368 C C . PHE A 1 285 ? -39.927 41.079 32.373 1.00 82.50 285 PHE A C 1
ATOM 2370 O O . PHE A 1 285 ? -40.179 40.869 33.556 1.00 82.50 285 PHE A O 1
ATOM 2377 N N . THR A 1 286 ? -40.634 40.518 31.398 1.00 85.38 286 THR A N 1
ATOM 2378 C CA . THR A 1 286 ? -41.624 39.443 31.585 1.00 85.38 286 THR A CA 1
ATOM 2379 C C . THR A 1 286 ? -41.019 38.101 31.173 1.00 85.38 286 THR A C 1
ATOM 2381 O O . THR A 1 286 ? -40.055 38.065 30.413 1.00 85.38 286 THR A O 1
ATOM 2384 N N . LEU A 1 287 ? -41.536 36.999 31.720 1.00 86.75 287 LEU A N 1
ATOM 2385 C CA . LEU A 1 287 ? -41.181 35.668 31.221 1.00 86.75 287 LEU A CA 1
ATOM 2386 C C . LEU A 1 287 ? -41.906 35.452 29.889 1.00 86.75 287 LEU A C 1
ATOM 2388 O O . LEU A 1 287 ? -43.096 35.751 29.796 1.00 86.75 287 LEU A O 1
ATOM 2392 N N . LEU A 1 288 ? -41.189 34.965 28.880 1.00 85.00 288 LEU A N 1
ATOM 2393 C CA . LEU A 1 288 ? -41.732 34.651 27.556 1.00 85.00 288 LEU A CA 1
ATOM 2394 C C . LEU A 1 288 ? -41.830 33.133 27.374 1.00 85.00 288 LEU A C 1
ATOM 2396 O O . LEU A 1 288 ? -41.072 32.398 27.996 1.00 85.00 288 LEU A O 1
ATOM 2400 N N . GLY A 1 289 ? -42.746 32.664 26.523 1.00 77.75 289 GLY A N 1
ATOM 2401 C CA . GLY A 1 289 ? -42.979 31.223 26.332 1.00 77.75 289 GLY A CA 1
ATOM 2402 C C . GLY A 1 289 ? -43.782 30.576 27.465 1.00 77.75 289 GLY A C 1
ATOM 2403 O O . GLY A 1 289 ? -43.648 29.386 27.721 1.00 77.75 289 GLY A O 1
ATOM 2404 N N . ILE A 1 290 ? -44.580 31.370 28.186 1.00 82.44 290 ILE A N 1
ATOM 2405 C CA . ILE A 1 290 ? -45.633 30.835 29.048 1.00 82.44 290 ILE A CA 1
ATOM 2406 C C . ILE A 1 290 ? -46.830 30.547 28.141 1.00 82.44 290 ILE A C 1
ATOM 2408 O O . ILE A 1 290 ? -47.486 31.486 27.690 1.00 82.44 290 ILE A O 1
ATOM 2412 N N . ASP A 1 291 ? -47.087 29.272 27.862 1.00 63.06 291 ASP A N 1
ATOM 2413 C CA . ASP A 1 291 ? -48.342 28.849 27.239 1.00 63.06 291 ASP A CA 1
ATOM 2414 C C . ASP A 1 291 ? -49.492 29.140 28.223 1.00 63.06 291 ASP A C 1
ATOM 2416 O O . ASP A 1 291 ? -49.400 28.780 29.403 1.00 63.06 291 ASP A O 1
ATOM 2420 N N . ILE A 1 292 ? -50.531 29.848 27.762 1.00 43.47 292 ILE A N 1
ATOM 2421 C CA . ILE A 1 292 ? -51.789 30.055 28.507 1.00 43.47 292 ILE A CA 1
ATOM 2422 C C . ILE A 1 292 ? -52.670 28.823 28.328 1.00 43.47 292 ILE A C 1
ATOM 2424 O O . ILE A 1 292 ? -52.832 28.399 27.161 1.00 43.47 292 ILE A O 1
#

Organism: NCBI:txid224727

Radius of gyration: 34.1 Å; chains: 1; bounding box: 84×65×84 Å

Secondary structure (DSSP, 8-state):
---TTTGGGS-S-------S--HHHHHHHHHHHHHHHHHHHHHHHHH--TT-S--HHHHHHHHHHHHHHHHTTS-HHHHHHHHHHHHHHHHHHHHHHHHHHHHHH--SB-TTSPBPPHHHHHHHHHHHHHHTT----HHHHHHHHHHHHHHHHS-TTS-HHHHHHHHHHHHHHHHHHHHHHHHHHHHHHHHHHHHHHHHHHHHHHS---------HHHHHHHHHHHHHHHHHHHH-TTS-HHHHHHHHHHHHTTSS-HHHHHHHHHHHHHHTT----SSPP-S-PPP-----